Protein AF-A0A1F6FWN3-F1 (afdb_monomer)

Nearest PDB structures (foldseek):
  4p1n-assembly1_A  TM=4.346E-01  e=8.441E+00  Kluyveromyces marxianus
  5aqh-assembly1_B  TM=2.860E-01  e=3.322E+00  Homo sapiens

Sequence (212 aa):
NYQPNKYHQYNKYGQSNYSPKAAVKNFTDLEVYQKALEGSVFVASEVMKGRPAADVGKAEIGKSHMSQISKKQETISKKALSSKSQISNPKQAKDSWEFNSDELESTIIKTMCITALSIPHLIAESHSKRFGESTECLKILDEVM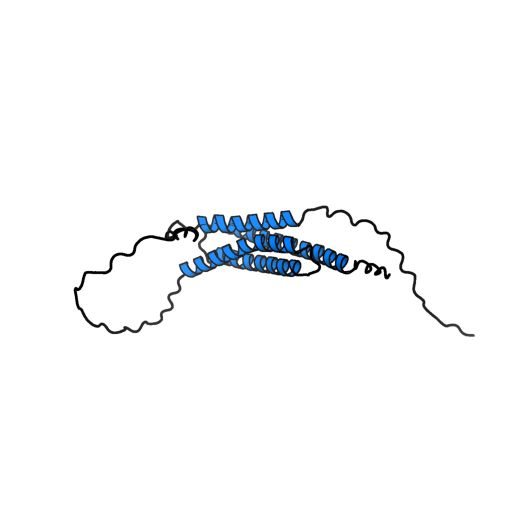LRCNKMVVYLEQARDICQTGIETARFKEEIDKYFYIRRKVLNLQRVWRKYIISNQGQSFPASKKDCP

Mean predicted aligned error: 16.88 Å

Radius of gyration: 31.38 Å; Cα contacts (8 Å, |Δi|>4): 124; chains: 1; bounding box: 55×102×94 Å

Secondary structure (DSSP, 8-state):
------------------PPPPP--S-HHHHHHHHHHHHHHHHHHHHHHSS-SSS---------S-----------------------------------HHHHHHHHHHHHHHHHHHHHHHHHHHHHHTTSSSSHHHHHHHHHHHHHHHHHHHHHHHHHTS-----HHHHHHHHHHHHHHHHHHHHHHHHHHHHHHHHHT-PPPPPP----

Solvent-accessible surface area (backbone atoms only — not comparable to full-atom values): 13521 Å² total; per-residue (Å²): 136,85,86,88,88,89,82,89,80,82,85,79,84,72,84,77,75,87,66,81,73,76,74,81,88,64,75,64,64,60,55,45,41,52,54,34,43,56,51,23,47,49,48,53,51,52,61,63,62,46,47,68,86,74,80,73,66,81,74,74,79,75,75,74,94,73,88,82,85,86,82,78,86,88,81,92,81,90,82,83,90,87,80,92,81,82,91,76,79,88,71,82,78,73,87,68,82,76,82,56,65,68,61,51,42,52,48,52,52,52,54,38,40,56,44,39,54,44,39,37,51,36,51,53,53,20,63,72,42,58,84,50,89,60,67,59,22,51,53,36,48,51,50,37,38,51,42,32,55,49,46,42,54,41,48,52,45,43,65,76,71,32,88,49,86,69,60,70,69,59,50,49,55,51,41,53,46,35,54,49,43,36,53,52,50,54,52,47,44,57,54,49,52,54,49,41,56,60,53,71,74,60,72,73,78,76,76,77,77,83,77,132

Organism: NCBI:txid1798564

Foldseek 3Di:
DDDDDDDDDDDDDDDDDDDPDPDPPDPLLVVLLVLLVVLLCCLVPLQVVLDDPPDPPPPPPPPDDDDDDDDDDDDDDDDDDDDDDDDDDPDPPPPPVPDDLVVVLVVLSVVLNVLSVVLSVLSVVLVVVLPDLDCVSLVSLVVSLVSLVVNLVSLVCCVPRNPSVDDPVVSVVSNVSSVVSNVSSVVVSVVSVVVSVVVVVPDDPPPPPDDD

Structure (mmCIF, N/CA/C/O backbone):
data_AF-A0A1F6FWN3-F1
#
_entry.id   AF-A0A1F6FWN3-F1
#
loop_
_atom_site.group_PDB
_atom_site.id
_atom_site.type_symbol
_atom_site.label_atom_id
_atom_site.label_alt_id
_atom_site.label_comp_id
_atom_site.label_asym_id
_atom_site.label_entity_id
_atom_site.label_seq_id
_atom_site.pdbx_PDB_ins_code
_atom_site.Cartn_x
_atom_site.Cartn_y
_atom_site.Cartn_z
_atom_site.occupancy
_atom_site.B_iso_or_equiv
_atom_site.auth_seq_id
_atom_site.auth_comp_id
_atom_site.auth_asym_id
_atom_site.auth_atom_id
_atom_site.pdbx_PDB_model_num
ATOM 1 N N . ASN A 1 1 ? 32.198 -54.774 -42.578 1.00 33.69 1 ASN A N 1
ATOM 2 C CA . ASN A 1 1 ? 33.068 -54.259 -41.503 1.00 33.69 1 ASN A CA 1
ATOM 3 C C . ASN A 1 1 ? 32.832 -52.773 -41.305 1.00 33.69 1 ASN A C 1
ATOM 5 O O . ASN A 1 1 ? 33.034 -52.024 -42.245 1.00 33.69 1 ASN A O 1
ATOM 9 N N . TYR A 1 2 ? 32.411 -52.422 -40.085 1.00 33.78 2 TYR A N 1
ATOM 10 C CA . TYR A 1 2 ? 32.510 -51.117 -39.413 1.00 33.78 2 TYR A CA 1
ATOM 11 C C . TYR A 1 2 ? 31.769 -49.877 -39.977 1.00 33.78 2 TYR A C 1
ATOM 13 O O . TYR A 1 2 ? 32.105 -49.326 -41.016 1.00 33.78 2 TYR A O 1
ATOM 21 N N . GLN A 1 3 ? 30.811 -49.391 -39.180 1.00 40.28 3 GLN A N 1
ATOM 22 C CA . GLN A 1 3 ? 30.454 -47.970 -38.978 1.00 40.28 3 GLN A CA 1
ATOM 23 C C . GLN A 1 3 ? 31.102 -47.510 -37.644 1.00 40.28 3 GLN A C 1
ATOM 25 O O . GLN A 1 3 ? 31.480 -48.414 -36.894 1.00 40.28 3 GLN A O 1
ATOM 30 N N . PRO A 1 4 ? 31.155 -46.220 -37.215 1.00 55.97 4 PRO A N 1
ATOM 31 C CA . PRO A 1 4 ? 30.756 -44.929 -37.820 1.00 55.97 4 PRO A CA 1
ATOM 32 C C . PRO A 1 4 ? 31.827 -43.806 -37.631 1.00 55.97 4 PRO A C 1
ATOM 34 O O . PRO A 1 4 ? 32.841 -44.022 -36.974 1.00 55.97 4 PRO A O 1
ATOM 37 N N . ASN A 1 5 ? 31.573 -42.559 -38.071 1.00 34.47 5 ASN A N 1
ATOM 38 C CA . ASN A 1 5 ? 31.843 -41.418 -37.176 1.00 34.47 5 ASN A CA 1
ATOM 39 C C . ASN A 1 5 ? 31.017 -40.151 -37.460 1.00 34.47 5 ASN A C 1
ATOM 41 O O . ASN A 1 5 ? 30.784 -39.765 -38.602 1.00 34.47 5 ASN A O 1
ATOM 45 N N . LYS A 1 6 ? 30.579 -39.537 -36.355 1.00 45.38 6 LYS A N 1
ATOM 46 C CA . LYS A 1 6 ? 29.730 -38.347 -36.225 1.00 45.38 6 LYS A CA 1
ATOM 47 C C . LYS A 1 6 ? 30.569 -37.070 -36.273 1.00 45.38 6 LYS A C 1
ATOM 49 O O . LYS A 1 6 ? 31.527 -36.979 -35.516 1.00 45.38 6 LYS A O 1
ATOM 54 N N . TYR A 1 7 ? 30.079 -36.035 -36.953 1.00 36.56 7 TYR A N 1
ATOM 55 C CA . TYR A 1 7 ? 30.280 -34.650 -36.512 1.00 36.56 7 TYR A CA 1
ATOM 56 C C . TYR A 1 7 ? 28.965 -33.871 -36.639 1.00 36.56 7 TYR A C 1
ATOM 58 O O . TYR A 1 7 ? 28.324 -33.857 -37.685 1.00 36.56 7 TYR A O 1
ATOM 66 N N . HIS A 1 8 ? 28.538 -33.291 -35.516 1.00 42.28 8 HIS A N 1
ATOM 67 C CA . HIS A 1 8 ? 27.394 -32.390 -35.392 1.00 42.28 8 HIS A CA 1
ATOM 68 C C . HIS A 1 8 ? 27.789 -30.995 -35.883 1.00 42.28 8 HIS A C 1
ATOM 70 O O . HIS A 1 8 ? 28.833 -30.502 -35.456 1.00 42.28 8 HIS A O 1
ATOM 76 N N . GLN A 1 9 ? 26.938 -30.302 -36.651 1.00 33.81 9 GLN A N 1
ATOM 77 C CA . GLN A 1 9 ? 27.090 -28.851 -36.796 1.00 33.81 9 GLN A CA 1
ATOM 78 C C . GLN A 1 9 ? 25.756 -28.108 -36.995 1.00 33.81 9 GLN A C 1
ATOM 80 O O . GLN A 1 9 ? 25.107 -28.195 -38.029 1.00 33.81 9 GLN A O 1
ATOM 85 N N . TYR A 1 10 ? 25.375 -27.416 -35.915 1.00 33.88 10 TYR A N 1
ATOM 86 C CA . TYR A 1 10 ? 24.499 -26.251 -35.738 1.00 33.88 10 TYR A CA 1
ATOM 87 C C . TYR A 1 10 ? 23.543 -25.829 -36.870 1.00 33.88 10 TYR A C 1
ATOM 89 O O . TYR A 1 10 ? 23.935 -25.225 -37.868 1.00 33.88 10 TYR A O 1
ATOM 97 N N . ASN A 1 11 ? 22.241 -25.989 -36.606 1.00 36.75 11 ASN A N 1
ATOM 98 C CA . ASN A 1 11 ? 21.176 -25.355 -37.378 1.00 36.75 11 ASN A CA 1
ATOM 99 C C . ASN A 1 11 ? 21.105 -23.840 -37.103 1.00 36.75 11 ASN A C 1
ATOM 101 O O . ASN A 1 11 ? 20.807 -23.401 -35.995 1.00 36.75 11 ASN A O 1
ATOM 105 N N . LYS A 1 12 ? 21.370 -23.079 -38.171 1.00 39.03 12 LYS A N 1
ATOM 106 C CA . LYS A 1 12 ? 20.935 -21.710 -38.506 1.00 39.03 12 LYS A CA 1
ATOM 107 C C . LYS A 1 12 ? 19.843 -21.131 -37.583 1.00 39.03 12 LYS A C 1
ATOM 109 O O . LYS A 1 12 ? 18.679 -21.517 -37.670 1.00 39.03 12 LYS A O 1
ATOM 114 N N . TYR A 1 13 ? 20.194 -20.125 -36.781 1.00 41.34 13 TYR A N 1
ATOM 115 C CA . TYR A 1 13 ? 19.209 -19.247 -36.149 1.00 41.34 13 TYR A CA 1
ATOM 116 C C . TYR A 1 13 ? 18.522 -18.405 -37.230 1.00 41.34 13 TYR A C 1
ATOM 118 O O . TYR A 1 13 ? 19.160 -17.609 -37.919 1.00 41.34 13 TYR A O 1
ATOM 126 N N . GLY A 1 14 ? 17.221 -18.639 -37.404 1.00 44.00 14 GLY A N 1
ATOM 127 C CA . GLY A 1 14 ? 16.362 -17.885 -38.305 1.00 44.00 14 GLY A CA 1
ATOM 128 C C . GLY A 1 14 ? 16.277 -16.416 -37.899 1.00 44.00 14 GLY A C 1
ATOM 129 O O . GLY A 1 14 ? 16.148 -16.086 -36.721 1.00 44.00 14 GLY A O 1
ATOM 130 N N . GLN A 1 15 ? 16.343 -15.547 -38.905 1.00 46.91 15 GLN A N 1
ATOM 131 C CA . GLN A 1 15 ? 16.005 -14.134 -38.803 1.00 46.91 15 GLN A CA 1
ATOM 132 C C . GLN A 1 15 ? 14.621 -13.993 -38.157 1.00 46.91 15 GLN A C 1
ATOM 134 O O . GLN A 1 15 ? 13.622 -14.455 -38.711 1.00 46.91 15 GLN A O 1
ATOM 139 N N . SER A 1 16 ? 14.547 -13.379 -36.976 1.00 41.03 16 SER A N 1
ATOM 140 C CA . SER A 1 16 ? 13.260 -12.999 -36.408 1.00 41.03 16 SER A CA 1
ATOM 141 C C . SER A 1 16 ? 12.773 -11.749 -37.135 1.00 41.03 16 SER A C 1
ATOM 143 O O . SER A 1 16 ? 13.320 -10.657 -36.990 1.00 41.03 16 SER A O 1
ATOM 145 N N . ASN A 1 17 ? 11.733 -11.920 -37.950 1.00 45.69 17 ASN A N 1
ATOM 146 C CA . ASN A 1 17 ? 10.973 -10.804 -38.493 1.00 45.69 17 ASN A CA 1
ATOM 147 C C . ASN A 1 17 ? 10.506 -9.929 -37.323 1.00 45.69 17 ASN A C 1
ATOM 149 O O . ASN A 1 17 ? 9.840 -10.418 -36.406 1.00 45.69 17 ASN A O 1
ATOM 153 N N . TYR A 1 18 ? 10.874 -8.646 -37.337 1.00 50.53 18 TYR A N 1
ATOM 154 C CA . TYR A 1 18 ? 10.374 -7.669 -36.377 1.00 50.53 18 TYR A CA 1
ATOM 155 C C . TYR A 1 18 ? 8.865 -7.518 -36.586 1.00 50.53 18 TYR A C 1
ATOM 157 O O . TYR A 1 18 ? 8.404 -6.768 -37.441 1.00 50.53 18 TYR A O 1
ATOM 165 N N . SER A 1 19 ? 8.087 -8.274 -35.817 1.00 47.91 19 SER A N 1
ATOM 166 C CA . SER A 1 19 ? 6.672 -7.999 -35.627 1.00 47.91 19 SER A CA 1
ATOM 167 C C . SER A 1 19 ? 6.571 -7.010 -34.470 1.00 47.91 19 SER A C 1
ATOM 169 O O . SER A 1 19 ? 7.033 -7.346 -33.371 1.00 47.91 19 SER A O 1
ATOM 171 N N . PRO A 1 20 ? 5.982 -5.815 -34.657 1.00 51.47 20 PRO A N 1
ATOM 172 C CA . PRO A 1 20 ? 5.724 -4.925 -33.537 1.00 51.47 20 PRO A CA 1
ATOM 173 C C . PRO A 1 20 ? 4.916 -5.702 -32.493 1.00 51.47 20 PRO A C 1
ATOM 175 O O . PRO A 1 20 ? 3.879 -6.298 -32.797 1.00 51.47 20 PRO A O 1
ATOM 178 N N . LYS A 1 21 ? 5.449 -5.783 -31.269 1.00 62.34 21 LYS A N 1
ATOM 179 C CA . LYS A 1 21 ? 4.763 -6.436 -30.149 1.00 62.34 21 LYS A CA 1
ATOM 180 C C . LYS A 1 21 ? 3.415 -5.730 -29.988 1.00 62.34 21 LYS A C 1
ATOM 182 O O . LYS A 1 21 ? 3.381 -4.502 -29.987 1.00 62.34 21 LYS A O 1
ATOM 187 N N . ALA A 1 22 ? 2.324 -6.493 -29.894 1.00 46.81 22 ALA A N 1
ATOM 188 C CA . ALA A 1 22 ? 0.982 -5.934 -29.748 1.00 46.81 22 ALA A CA 1
ATOM 189 C C . ALA A 1 22 ? 0.965 -4.838 -28.668 1.00 46.81 22 ALA A C 1
ATOM 191 O O . ALA A 1 22 ? 1.559 -5.021 -27.601 1.00 46.81 22 ALA A O 1
ATOM 192 N N . ALA A 1 23 ? 0.298 -3.713 -28.951 1.00 47.69 23 ALA A N 1
ATOM 193 C CA . ALA A 1 23 ? 0.133 -2.634 -27.985 1.00 47.69 23 ALA A CA 1
ATOM 194 C C . ALA A 1 23 ? -0.398 -3.204 -26.660 1.00 47.69 23 ALA A C 1
ATOM 196 O O . ALA A 1 23 ? -1.287 -4.060 -26.658 1.00 47.69 23 ALA A O 1
ATOM 197 N N . VAL A 1 24 ? 0.176 -2.764 -25.538 1.00 45.22 24 VAL A N 1
ATOM 198 C CA . VAL A 1 24 ? -0.238 -3.185 -24.195 1.00 45.22 24 VAL A CA 1
ATOM 199 C C . VAL A 1 24 ? -1.723 -2.842 -24.030 1.00 45.22 24 VAL A C 1
ATOM 201 O O . VAL A 1 24 ? -2.078 -1.677 -23.900 1.00 45.22 24 VAL A O 1
ATOM 204 N N . LYS A 1 25 ? -2.600 -3.853 -24.101 1.00 44.41 25 LYS A N 1
ATOM 205 C CA . LYS A 1 25 ? -4.057 -3.654 -24.229 1.00 44.41 2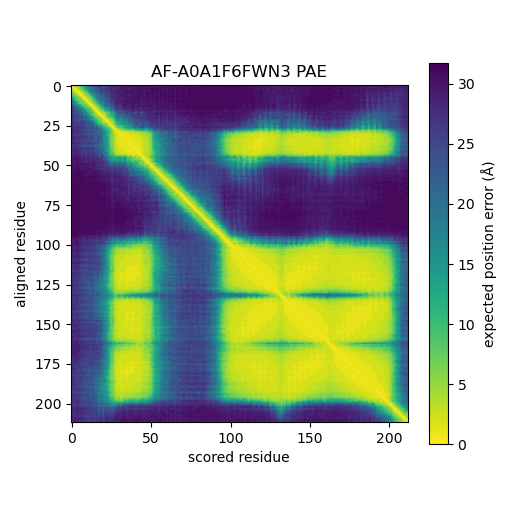5 LYS A CA 1
ATOM 206 C C . LYS A 1 25 ? -4.736 -3.094 -22.971 1.00 44.41 25 LYS A C 1
ATOM 208 O O . LYS A 1 25 ? -5.814 -2.531 -23.094 1.00 44.41 25 LYS A O 1
ATOM 213 N N . ASN A 1 26 ? -4.111 -3.204 -21.794 1.00 49.69 26 ASN A N 1
ATOM 214 C CA . ASN A 1 26 ? -4.670 -2.729 -20.525 1.00 49.69 26 ASN A CA 1
ATOM 215 C C . ASN A 1 26 ? -3.688 -1.776 -19.836 1.00 49.69 26 ASN A C 1
ATOM 217 O O . ASN A 1 26 ? -2.535 -2.133 -19.597 1.00 49.69 26 ASN A O 1
ATOM 221 N N . PHE A 1 27 ? -4.160 -0.580 -19.495 1.00 46.47 27 PHE A N 1
ATOM 222 C CA . PHE A 1 27 ? -3.398 0.454 -18.798 1.00 46.47 27 PHE A CA 1
ATOM 223 C C . PHE A 1 27 ? -3.222 0.061 -17.315 1.00 46.47 27 PHE A C 1
ATOM 225 O O . PHE A 1 27 ? -4.006 0.448 -16.452 1.00 46.47 27 PHE A O 1
ATOM 232 N N . THR A 1 28 ? -2.226 -0.778 -17.017 1.00 62.91 28 THR A N 1
ATOM 233 C CA . THR A 1 28 ? -2.007 -1.373 -15.681 1.00 62.91 28 THR A CA 1
ATOM 234 C C . THR A 1 28 ? -1.697 -0.355 -14.590 1.00 62.91 28 THR A C 1
ATOM 236 O O . THR A 1 28 ? -1.958 -0.606 -13.418 1.00 62.91 28 THR A O 1
ATOM 239 N N . ASP A 1 29 ? -1.143 0.790 -14.964 1.00 68.94 29 ASP A N 1
ATOM 240 C CA . ASP A 1 29 ? -0.513 1.705 -14.012 1.00 68.94 29 ASP A CA 1
ATOM 241 C C . ASP A 1 29 ? -1.556 2.590 -13.339 1.00 68.94 29 ASP A C 1
ATOM 243 O O . ASP A 1 29 ? -1.494 2.834 -12.135 1.00 68.94 29 ASP A O 1
ATOM 247 N N . LEU A 1 30 ? -2.555 3.011 -14.120 1.00 80.88 30 LEU A N 1
ATOM 248 C CA . LEU A 1 30 ? -3.651 3.844 -13.644 1.00 80.88 30 LEU A CA 1
ATOM 249 C C . LEU A 1 30 ? -4.551 3.069 -12.682 1.00 80.88 30 LEU A C 1
ATOM 251 O O . LEU A 1 30 ? -4.920 3.596 -11.640 1.00 80.88 30 LEU A O 1
ATOM 255 N N . GLU A 1 31 ? -4.846 1.805 -12.991 1.00 87.44 31 GLU A N 1
ATOM 256 C CA . GLU A 1 31 ? -5.632 0.935 -12.113 1.00 87.44 31 GLU A CA 1
ATOM 257 C C . GLU A 1 31 ? -4.937 0.734 -10.756 1.00 87.44 31 GLU A C 1
ATOM 259 O O . GLU A 1 31 ? -5.561 0.857 -9.702 1.00 87.44 31 GLU A O 1
ATOM 264 N N . VAL A 1 32 ? -3.630 0.450 -10.776 1.00 90.56 32 VAL A N 1
ATOM 265 C CA . VAL A 1 32 ? -2.823 0.268 -9.560 1.00 90.56 32 VAL A CA 1
ATOM 266 C C . VAL A 1 32 ? -2.802 1.540 -8.724 1.00 90.56 32 VAL A C 1
ATOM 268 O O . VAL A 1 32 ? -2.980 1.475 -7.508 1.00 90.56 32 VAL A O 1
ATOM 271 N N . TYR A 1 33 ? -2.632 2.691 -9.373 1.00 91.88 33 TYR A N 1
ATOM 272 C CA . TYR A 1 33 ? -2.652 3.987 -8.710 1.00 91.88 33 TYR A CA 1
ATOM 273 C C . TYR A 1 33 ? -4.019 4.295 -8.082 1.00 91.88 33 TYR A C 1
ATOM 275 O O . TYR A 1 33 ? -4.087 4.649 -6.908 1.00 91.88 33 TYR A O 1
ATOM 283 N N . GLN A 1 34 ? -5.112 4.104 -8.827 1.00 92.88 34 GLN A N 1
ATOM 284 C CA . GLN A 1 34 ? -6.475 4.335 -8.341 1.00 92.88 34 GLN A CA 1
ATOM 285 C C . GLN A 1 34 ? -6.799 3.447 -7.138 1.00 92.88 34 GLN A C 1
ATOM 287 O O . GLN A 1 34 ? -7.265 3.952 -6.120 1.00 92.88 34 GLN A O 1
ATOM 292 N N . LYS A 1 35 ? -6.479 2.147 -7.201 1.00 94.50 35 LYS A N 1
ATOM 293 C CA . LYS A 1 35 ? -6.699 1.229 -6.074 1.00 94.50 35 LYS A CA 1
ATOM 294 C C . LYS A 1 35 ? -5.849 1.559 -4.856 1.00 94.50 35 LYS A C 1
ATOM 296 O O . LYS A 1 35 ? -6.348 1.465 -3.737 1.00 94.50 35 LYS A O 1
ATOM 301 N N . ALA A 1 36 ? -4.602 1.978 -5.056 1.00 96.00 36 ALA A N 1
ATOM 302 C CA . ALA A 1 36 ? -3.772 2.469 -3.963 1.00 96.00 36 ALA A CA 1
ATOM 303 C C . ALA A 1 36 ? -4.389 3.704 -3.297 1.00 96.00 36 ALA A C 1
ATOM 305 O O . ALA A 1 36 ? -4.488 3.739 -2.074 1.00 96.00 36 ALA A O 1
ATOM 306 N N . LEU A 1 37 ? -4.857 4.670 -4.092 1.00 94.94 37 LEU A N 1
ATOM 307 C CA . LEU A 1 37 ? -5.475 5.892 -3.586 1.00 94.94 37 LEU A CA 1
ATOM 308 C C . LEU A 1 37 ? -6.796 5.615 -2.857 1.00 94.94 37 LEU A C 1
ATOM 310 O O . LEU A 1 37 ? -7.011 6.168 -1.784 1.00 94.94 37 LEU A O 1
ATOM 314 N N . GLU A 1 38 ? -7.645 4.728 -3.385 1.00 93.75 38 GLU A N 1
ATOM 315 C CA . GLU A 1 38 ? -8.862 4.265 -2.700 1.00 93.75 38 GLU A CA 1
ATOM 316 C C . GLU A 1 38 ? -8.544 3.725 -1.296 1.00 93.75 38 GLU A C 1
ATOM 318 O O . GLU A 1 38 ? -9.266 4.021 -0.344 1.00 93.75 38 GLU A O 1
ATOM 323 N N . GLY A 1 39 ? -7.463 2.949 -1.149 1.00 93.81 39 GLY A N 1
ATOM 324 C CA . GLY A 1 39 ? -7.045 2.437 0.157 1.00 93.81 39 GLY A CA 1
ATOM 325 C C . GLY A 1 39 ? -6.474 3.511 1.080 1.00 93.81 39 GLY A C 1
ATOM 326 O O . GLY A 1 39 ? -6.822 3.570 2.258 1.00 93.81 39 GLY A O 1
ATOM 327 N N . SER A 1 40 ? -5.673 4.438 0.547 1.00 95.00 40 SER A N 1
ATOM 328 C CA . SER A 1 40 ? -5.195 5.591 1.318 1.00 95.00 40 SER A CA 1
ATOM 329 C C . SER A 1 40 ? -6.343 6.463 1.833 1.00 95.00 40 SER A C 1
ATOM 331 O O . SER A 1 40 ? -6.296 6.922 2.972 1.00 95.00 40 SER A O 1
ATOM 333 N N . VAL A 1 41 ? -7.376 6.679 1.010 1.00 91.62 41 VAL A N 1
ATOM 334 C CA . VAL A 1 41 ? -8.563 7.458 1.384 1.00 91.62 41 VAL A CA 1
ATOM 335 C C . VAL A 1 41 ? -9.345 6.756 2.481 1.00 91.62 41 VAL A C 1
ATOM 337 O O . VAL A 1 41 ? -9.700 7.429 3.437 1.00 91.62 41 VAL A O 1
ATOM 340 N N . PHE A 1 42 ? -9.552 5.438 2.397 1.00 90.44 42 PHE A N 1
ATOM 341 C CA . PHE A 1 42 ? -10.202 4.674 3.468 1.00 90.44 42 PHE A CA 1
ATOM 342 C C . PHE A 1 42 ? -9.494 4.873 4.814 1.00 90.44 42 PHE A C 1
ATOM 344 O O . PHE A 1 42 ? -10.123 5.237 5.805 1.00 90.44 42 PHE A O 1
ATOM 351 N N . VAL A 1 43 ? -8.169 4.704 4.840 1.00 89.81 43 VAL A N 1
ATOM 352 C CA . VAL A 1 43 ? -7.381 4.864 6.069 1.00 89.81 43 VAL A CA 1
ATOM 353 C C . VAL A 1 43 ? -7.450 6.307 6.579 1.00 89.81 43 VAL A C 1
ATOM 355 O O . VAL A 1 43 ? -7.627 6.534 7.770 1.00 89.81 43 VAL A O 1
ATOM 358 N N . ALA A 1 44 ? -7.363 7.301 5.696 1.00 85.69 44 ALA A N 1
ATOM 359 C CA . ALA A 1 44 ? -7.431 8.702 6.096 1.00 85.69 44 ALA A CA 1
ATOM 360 C C . ALA A 1 44 ? -8.843 9.139 6.533 1.00 85.69 44 ALA A C 1
ATOM 362 O O . ALA A 1 44 ? -8.966 9.947 7.448 1.00 85.69 44 ALA A O 1
ATOM 363 N N . SER A 1 45 ? -9.909 8.646 5.896 1.00 79.94 45 SER A N 1
ATOM 364 C CA . SER A 1 45 ? -11.283 9.070 6.180 1.00 79.94 45 SER A CA 1
ATOM 365 C C . SER A 1 45 ? -11.846 8.379 7.406 1.00 79.94 45 SER A C 1
ATOM 367 O O . SER A 1 45 ? -12.366 9.056 8.285 1.00 79.94 45 SER A O 1
ATOM 369 N N . GLU A 1 46 ? -11.729 7.058 7.488 1.00 68.88 46 GLU A N 1
ATOM 370 C CA . GLU A 1 46 ? -12.411 6.277 8.518 1.00 68.88 46 GLU A CA 1
ATOM 371 C C . GLU A 1 46 ? -11.657 6.341 9.842 1.00 68.88 46 GLU A C 1
ATOM 373 O O . GLU A 1 46 ? -12.260 6.495 10.900 1.00 68.88 46 GLU A O 1
ATOM 378 N N . VAL A 1 47 ? -10.324 6.347 9.795 1.00 64.38 47 VAL A N 1
ATOM 379 C CA . VAL A 1 47 ? -9.507 6.339 11.013 1.00 64.38 47 VAL A CA 1
ATOM 380 C C . VAL A 1 47 ? -9.394 7.736 11.633 1.00 64.38 47 VAL A C 1
ATOM 382 O O . VAL A 1 47 ? -9.277 7.860 12.850 1.00 64.38 47 VAL A O 1
ATOM 385 N N . MET A 1 48 ? -9.485 8.810 10.835 1.00 63.59 48 MET A N 1
ATOM 386 C CA . MET A 1 48 ? -9.532 10.175 11.383 1.00 63.59 48 MET A CA 1
ATOM 387 C C . MET A 1 48 ? -10.934 10.603 11.834 1.00 63.59 48 MET A C 1
ATOM 389 O O . MET A 1 48 ? -11.030 11.457 12.709 1.00 63.59 48 MET A O 1
ATOM 393 N N . LYS A 1 49 ? -12.012 10.038 11.267 1.00 62.84 49 LYS A N 1
ATOM 394 C CA . LYS A 1 49 ? -13.398 10.353 11.671 1.00 62.84 49 LYS A CA 1
ATOM 395 C C . LYS A 1 49 ? -13.928 9.452 12.789 1.00 62.84 49 LYS A C 1
ATOM 397 O O . LYS A 1 49 ? -14.818 9.880 13.514 1.00 62.84 49 LYS A O 1
ATOM 402 N N . GLY A 1 50 ? -13.398 8.234 12.923 1.00 53.12 50 GLY A N 1
ATOM 403 C CA . GLY A 1 50 ? -13.781 7.273 13.961 1.00 53.12 50 GLY A CA 1
ATOM 404 C C . GLY A 1 50 ? -13.246 7.598 15.357 1.00 53.12 50 GLY A C 1
ATOM 405 O O . GLY A 1 50 ? -13.720 7.024 16.332 1.00 53.12 50 GLY A O 1
ATOM 406 N N . ARG A 1 51 ? -12.303 8.545 15.490 1.00 52.59 51 ARG A N 1
ATOM 407 C CA . ARG A 1 51 ? -11.963 9.086 16.809 1.00 52.59 51 ARG A CA 1
ATOM 408 C C . ARG A 1 51 ? -13.023 10.113 17.219 1.00 52.59 51 ARG A C 1
ATOM 410 O O . ARG A 1 51 ? -13.217 11.079 16.475 1.00 52.59 51 ARG A O 1
ATOM 417 N N . PRO A 1 52 ? -13.695 9.963 18.380 1.00 45.16 52 PRO A N 1
ATOM 418 C CA . PRO A 1 52 ? -14.450 11.074 18.940 1.00 45.16 52 PRO A CA 1
ATOM 419 C C . PRO A 1 52 ? -13.514 12.281 19.018 1.00 45.16 52 PRO A C 1
ATOM 421 O O . PRO A 1 52 ? -12.339 12.132 19.336 1.00 45.16 52 PRO A O 1
ATOM 424 N N . ALA A 1 53 ? -14.026 13.467 18.690 1.00 43.41 53 ALA A N 1
ATOM 425 C CA . ALA A 1 53 ? -13.275 14.717 18.535 1.00 43.41 53 ALA A CA 1
ATOM 426 C C . ALA A 1 53 ? -12.530 15.215 19.800 1.00 43.41 53 ALA A C 1
ATOM 428 O O . ALA A 1 53 ? -12.090 16.364 19.842 1.00 43.41 53 ALA A O 1
ATOM 429 N N . ALA A 1 54 ? -12.400 14.381 20.829 1.00 43.47 54 ALA A N 1
ATOM 430 C CA . ALA A 1 54 ? -11.503 14.603 21.940 1.00 43.47 54 ALA A CA 1
ATOM 431 C C . ALA A 1 54 ? -10.055 14.435 21.444 1.00 43.47 54 ALA A C 1
ATOM 433 O O . ALA A 1 54 ? -9.691 13.433 20.839 1.00 43.47 54 ALA A O 1
ATOM 434 N N . ASP A 1 55 ? -9.244 15.457 21.687 1.00 46.78 55 ASP A N 1
ATOM 435 C CA . ASP A 1 55 ? -7.778 15.417 21.649 1.00 46.78 55 ASP A CA 1
ATOM 436 C C . ASP A 1 55 ? -7.060 15.684 20.322 1.00 46.78 55 ASP A C 1
ATOM 438 O O . ASP A 1 55 ? -5.829 15.654 20.280 1.00 46.78 55 ASP A O 1
ATOM 442 N N . VAL A 1 56 ? -7.752 16.154 19.276 1.00 48.34 56 VAL A N 1
ATOM 443 C CA . VAL A 1 56 ? -7.071 17.036 18.305 1.00 48.34 56 VAL A CA 1
ATOM 444 C C . VAL A 1 56 ? -7.056 18.443 18.895 1.00 48.34 56 VAL A C 1
ATOM 446 O O . VAL A 1 56 ? -7.773 19.347 18.459 1.00 48.34 56 VAL A O 1
ATOM 449 N N . GLY A 1 57 ? -6.230 18.626 19.930 1.00 43.09 57 GLY A N 1
ATOM 450 C CA . GLY A 1 57 ? -5.759 19.950 20.312 1.00 43.09 57 GLY A CA 1
ATOM 451 C C . GLY A 1 57 ? -5.288 20.630 19.036 1.00 43.09 57 GLY A C 1
ATOM 452 O O . GLY A 1 57 ? -4.488 20.050 18.305 1.00 43.09 57 GLY A O 1
ATOM 453 N N . LYS A 1 58 ? -5.888 21.783 18.720 1.00 38.88 58 LYS A N 1
ATOM 454 C CA . LYS A 1 58 ? -5.665 22.556 17.495 1.00 38.88 58 LYS A CA 1
ATOM 455 C C . LYS A 1 58 ? -4.167 22.618 17.195 1.00 38.88 58 LYS A C 1
ATOM 457 O O . LYS A 1 58 ? -3.468 23.475 17.725 1.00 38.88 58 LYS A O 1
ATOM 462 N N . ALA A 1 59 ? -3.682 21.708 16.355 1.00 35.06 59 ALA A N 1
ATOM 463 C CA . ALA A 1 59 ? -2.363 21.817 15.779 1.00 35.06 59 ALA A CA 1
ATOM 464 C C . ALA A 1 59 ? -2.469 23.020 14.855 1.00 35.06 59 ALA A C 1
ATOM 466 O O . ALA A 1 59 ? -3.126 22.964 13.812 1.00 35.06 59 ALA A O 1
ATOM 467 N N . GLU A 1 60 ? -1.940 24.145 15.326 1.00 40.28 60 GLU A N 1
ATOM 468 C CA . GLU A 1 60 ? -1.841 25.361 14.551 1.00 40.28 60 GLU A CA 1
ATOM 469 C C . GLU A 1 60 ? -1.244 24.990 13.198 1.00 40.28 60 GLU A C 1
ATOM 471 O O . GLU A 1 60 ? -0.120 24.497 13.095 1.00 40.28 60 GLU A O 1
ATOM 476 N N . ILE A 1 61 ? -2.044 25.180 12.151 1.00 35.59 61 ILE A N 1
ATOM 477 C CA . ILE A 1 61 ? -1.574 25.165 10.777 1.00 35.59 61 ILE A CA 1
ATOM 478 C C . ILE A 1 61 ? -0.614 26.346 10.702 1.00 35.59 61 ILE A C 1
ATOM 480 O O . ILE A 1 61 ? -1.027 27.490 10.499 1.00 35.59 61 ILE A O 1
ATOM 484 N N . GLY A 1 62 ? 0.662 26.063 10.964 1.00 32.69 62 GLY A N 1
ATOM 485 C CA . GLY A 1 62 ? 1.764 26.983 10.784 1.00 32.69 62 GLY A CA 1
ATOM 486 C C . GLY A 1 62 ? 1.718 27.451 9.344 1.00 32.69 62 GLY A C 1
ATOM 487 O O . GLY A 1 62 ? 2.104 26.729 8.425 1.00 32.69 62 GLY A O 1
ATOM 488 N N . LYS A 1 63 ? 1.166 28.648 9.146 1.00 36.59 63 LYS A N 1
ATOM 489 C CA . LYS A 1 63 ? 1.212 29.338 7.868 1.00 36.59 63 LYS A CA 1
ATOM 490 C C . LYS A 1 63 ? 2.682 29.444 7.488 1.00 36.59 63 LYS A C 1
ATOM 492 O O . LYS A 1 63 ? 3.503 29.948 8.250 1.00 36.59 63 LYS A O 1
ATOM 497 N N . SER A 1 64 ? 2.964 28.895 6.317 1.00 33.31 64 SER A N 1
ATOM 498 C CA . SER A 1 64 ? 4.195 28.991 5.550 1.00 33.31 64 SER A CA 1
ATOM 499 C C . SER A 1 64 ? 5.025 30.235 5.864 1.00 33.31 64 SER A C 1
ATOM 501 O O . SER A 1 64 ? 4.575 31.370 5.706 1.00 33.31 64 SER A O 1
ATOM 503 N N . HIS A 1 65 ? 6.271 29.967 6.236 1.00 32.31 65 HIS A N 1
ATOM 504 C CA . HIS A 1 65 ? 7.396 30.883 6.252 1.00 32.31 65 HIS A CA 1
ATOM 505 C C . HIS A 1 65 ? 7.567 31.539 4.874 1.00 32.31 65 HIS A C 1
ATOM 507 O O . HIS A 1 65 ? 8.093 30.917 3.957 1.00 32.31 65 HIS A O 1
ATOM 513 N N . MET A 1 66 ? 7.093 32.774 4.717 1.00 31.22 66 MET A N 1
ATOM 514 C CA . MET A 1 66 ? 7.569 33.723 3.709 1.00 31.22 66 MET A CA 1
ATOM 515 C C . MET A 1 66 ? 6.915 35.084 3.959 1.00 31.22 66 MET A C 1
ATOM 517 O O . MET A 1 66 ? 5.696 35.203 3.926 1.00 31.22 66 MET A O 1
ATOM 521 N N . SER A 1 67 ? 7.752 36.109 4.140 1.00 29.38 67 SER A N 1
ATOM 522 C CA . SER A 1 67 ? 7.391 37.528 4.270 1.00 29.38 67 SER A CA 1
ATOM 523 C C . SER A 1 67 ? 6.778 37.950 5.611 1.00 29.38 67 SER A C 1
ATOM 525 O O . SER A 1 67 ? 5.586 37.812 5.838 1.00 29.38 67 SER A O 1
ATOM 527 N N . GLN A 1 68 ? 7.603 38.517 6.493 1.00 33.84 68 GLN A N 1
ATOM 528 C CA . GLN A 1 68 ? 7.521 39.929 6.902 1.00 33.84 68 GLN A CA 1
ATOM 529 C C . GLN A 1 68 ? 8.731 40.218 7.804 1.00 33.84 68 GLN A C 1
ATOM 531 O O . GLN A 1 68 ? 8.746 39.969 9.007 1.00 33.84 68 GLN A O 1
ATOM 536 N N . ILE A 1 69 ? 9.779 40.731 7.167 1.00 33.25 69 ILE A N 1
ATOM 537 C CA . ILE A 1 69 ? 10.839 41.493 7.815 1.00 33.25 69 ILE A CA 1
ATOM 538 C C . ILE A 1 69 ? 10.220 42.811 8.312 1.00 33.25 69 ILE A C 1
ATOM 540 O O . ILE A 1 69 ? 9.482 43.474 7.585 1.00 33.25 69 ILE A O 1
ATOM 544 N N . SER A 1 70 ? 10.607 43.211 9.524 1.00 30.58 70 SER A N 1
ATOM 545 C CA . SER A 1 70 ? 10.334 44.493 10.194 1.00 30.58 70 SER A CA 1
ATOM 546 C C . SER A 1 70 ? 8.992 44.624 10.937 1.00 30.58 70 SER A C 1
ATOM 548 O O . SER A 1 70 ? 7.933 44.826 10.351 1.00 30.58 70 SER A O 1
ATOM 550 N N . LYS A 1 71 ? 9.057 44.643 12.276 1.00 33.84 71 LYS A N 1
ATOM 551 C CA . LYS A 1 71 ? 8.968 45.873 13.097 1.00 33.84 71 LYS A CA 1
ATOM 552 C C . LYS A 1 71 ? 8.903 45.528 14.595 1.00 33.84 71 LYS A C 1
ATOM 554 O O . LYS A 1 71 ? 8.095 44.695 14.982 1.00 33.84 71 LYS A O 1
ATOM 559 N N . LYS A 1 72 ? 9.690 46.286 15.382 1.00 32.81 72 LYS A N 1
ATOM 560 C CA . LYS A 1 72 ? 9.635 46.502 16.851 1.00 32.81 72 LYS A CA 1
ATOM 561 C C . LYS A 1 72 ? 10.017 45.288 17.717 1.00 32.81 72 LYS A C 1
ATOM 563 O O . LYS A 1 72 ? 9.311 44.297 17.707 1.00 32.81 72 LYS A O 1
ATOM 568 N N . GLN A 1 73 ? 11.131 45.210 18.458 1.00 33.03 73 GLN A N 1
ATOM 569 C CA . GLN A 1 73 ? 11.846 46.177 19.319 1.00 33.03 73 GLN A CA 1
ATOM 570 C C . GLN A 1 73 ? 10.936 47.020 20.226 1.00 33.03 73 GLN A C 1
ATOM 572 O O . GLN A 1 73 ? 10.028 47.665 19.721 1.00 33.03 73 GLN A O 1
ATOM 577 N N . GLU A 1 74 ? 11.278 47.028 21.526 1.00 30.83 74 GLU A N 1
ATOM 578 C CA . GLU A 1 74 ? 10.562 47.562 22.710 1.00 30.83 74 GLU A CA 1
ATOM 579 C C . GLU A 1 74 ? 9.603 46.533 23.343 1.00 30.83 74 GLU A C 1
ATOM 581 O O . GLU A 1 74 ? 8.699 46.048 22.683 1.00 30.83 74 GLU A O 1
ATOM 586 N N . THR A 1 75 ? 9.726 46.092 24.599 1.00 27.52 75 THR A N 1
ATOM 587 C CA . THR A 1 75 ? 10.355 46.687 25.787 1.00 27.52 75 THR A CA 1
ATOM 588 C C . THR A 1 75 ? 10.626 45.602 26.836 1.00 27.52 75 THR A C 1
ATOM 590 O O . THR A 1 75 ? 9.730 44.903 27.301 1.00 27.52 75 THR A O 1
ATOM 593 N N . ILE A 1 76 ? 11.884 45.509 27.266 1.00 32.75 76 ILE A N 1
ATOM 594 C CA . ILE A 1 76 ? 12.272 44.911 28.543 1.00 32.75 76 ILE A CA 1
ATOM 595 C C . ILE A 1 76 ? 11.978 45.959 29.617 1.00 32.75 76 ILE A C 1
ATOM 597 O O . ILE A 1 76 ? 12.537 47.053 29.549 1.00 32.75 76 ILE A O 1
ATOM 601 N N . SER A 1 77 ? 11.135 45.638 30.602 1.00 31.94 77 SER A N 1
ATOM 602 C CA . SER A 1 77 ? 11.398 45.851 32.039 1.00 31.94 77 SER A CA 1
ATOM 603 C C . SER A 1 77 ? 10.120 45.821 32.887 1.00 31.94 77 SER A C 1
ATOM 605 O O . SER A 1 77 ? 9.105 46.404 32.523 1.00 31.94 77 SER A O 1
ATOM 607 N N . LYS A 1 78 ? 10.303 45.303 34.113 1.00 30.72 78 LYS A N 1
ATOM 608 C CA . LYS A 1 78 ? 9.480 45.438 35.335 1.00 30.72 78 LYS A CA 1
ATOM 609 C C . LYS A 1 78 ? 8.405 44.365 35.535 1.00 30.72 78 LYS A C 1
ATOM 611 O O . LYS A 1 78 ? 7.308 44.469 35.006 1.00 30.72 78 LYS A O 1
ATOM 616 N N . LYS A 1 79 ? 8.694 43.416 36.438 1.00 35.59 79 LYS A N 1
ATOM 617 C CA . LYS A 1 79 ? 8.220 43.381 37.849 1.00 35.59 79 LYS A CA 1
ATOM 618 C C . LYS A 1 79 ? 8.386 41.934 38.361 1.00 35.59 79 LYS A C 1
ATOM 620 O O . LYS A 1 79 ? 7.670 41.044 37.938 1.00 35.59 79 LYS A O 1
ATOM 625 N N . ALA A 1 80 ? 9.500 41.586 39.001 1.00 29.75 80 ALA A N 1
ATOM 626 C CA . ALA A 1 80 ? 9.745 41.707 40.442 1.00 29.75 80 ALA A CA 1
ATOM 627 C C . ALA A 1 80 ? 8.699 40.995 41.334 1.00 29.75 80 ALA A C 1
ATOM 629 O O . ALA A 1 80 ? 7.605 41.509 41.532 1.00 29.75 80 ALA A O 1
ATOM 630 N N . LEU A 1 81 ? 9.151 39.867 41.904 1.00 31.84 81 LEU A N 1
ATOM 631 C CA . LEU A 1 81 ? 9.004 39.406 43.297 1.00 31.84 81 LEU A CA 1
ATOM 632 C C . LEU A 1 81 ? 7.605 39.216 43.919 1.00 31.84 81 LEU A C 1
ATOM 634 O O . LEU A 1 81 ? 6.956 40.182 44.300 1.00 31.84 81 LEU A O 1
ATOM 638 N N . SER A 1 82 ? 7.270 37.951 44.205 1.00 29.11 82 SER A N 1
ATOM 639 C CA . SER A 1 82 ? 6.801 37.390 45.498 1.00 29.11 82 SER A CA 1
ATOM 640 C C . SER A 1 82 ? 6.524 35.894 45.235 1.00 29.11 82 SER A C 1
ATOM 642 O O . SER A 1 82 ? 5.914 35.590 44.224 1.00 29.11 82 SER A O 1
ATOM 644 N N . SER A 1 83 ? 6.916 34.861 45.983 1.00 32.38 83 SER A N 1
ATOM 645 C CA . SER A 1 83 ? 7.351 34.707 47.370 1.00 32.38 83 SER A CA 1
ATOM 646 C C . SER A 1 83 ? 7.873 33.264 47.554 1.00 32.38 83 SER A C 1
ATOM 648 O O . SER A 1 83 ? 7.436 32.344 46.870 1.00 32.38 83 SER A O 1
ATOM 650 N N . LYS A 1 84 ? 8.807 33.097 48.499 1.00 34.28 84 LYS A N 1
ATOM 651 C CA . LYS A 1 84 ? 9.294 31.851 49.129 1.00 34.28 84 LYS A CA 1
ATOM 652 C C . LYS A 1 84 ? 8.246 30.732 49.269 1.00 34.28 84 LYS A C 1
ATOM 654 O O . LYS A 1 84 ? 7.188 31.006 49.815 1.00 34.28 84 LYS A O 1
ATOM 659 N N . SER A 1 85 ? 8.665 29.477 49.058 1.00 30.22 85 SER A N 1
ATOM 660 C CA . SER A 1 85 ? 8.753 28.477 50.145 1.00 30.22 85 SER A CA 1
ATOM 661 C C . SER A 1 85 ? 9.287 27.113 49.680 1.00 30.22 85 SER A C 1
ATOM 663 O O . SER A 1 85 ? 8.698 26.477 48.819 1.00 30.22 85 SER A O 1
ATOM 665 N N . GLN A 1 86 ? 10.336 26.670 50.378 1.00 34.03 86 GLN A N 1
ATOM 666 C CA . GLN A 1 86 ? 10.508 25.328 50.953 1.00 34.03 86 GLN A CA 1
ATOM 667 C C . GLN A 1 86 ? 10.714 24.115 50.021 1.00 34.03 86 GLN A C 1
ATOM 669 O O . GLN A 1 86 ? 9.880 23.705 49.225 1.00 34.03 86 GLN A O 1
ATOM 674 N N . ILE A 1 87 ? 11.874 23.508 50.266 1.00 37.53 87 ILE A N 1
ATOM 675 C CA . ILE A 1 87 ? 12.337 22.169 49.916 1.00 37.53 87 ILE A CA 1
ATOM 676 C C . ILE A 1 87 ? 11.253 21.112 50.173 1.00 37.53 87 ILE A C 1
ATOM 678 O O . ILE A 1 87 ? 10.729 21.010 51.280 1.00 37.53 87 ILE A O 1
ATOM 682 N N . SER A 1 88 ? 11.015 20.245 49.189 1.00 33.66 88 SER A N 1
ATOM 683 C CA . SER A 1 88 ? 10.595 18.869 49.453 1.00 33.66 88 SER A CA 1
ATOM 684 C C . SER A 1 88 ? 11.432 17.913 48.599 1.00 33.66 88 SER A C 1
ATOM 686 O O . SER A 1 88 ? 11.700 18.171 47.428 1.00 33.66 88 SER A O 1
ATOM 688 N N . ASN A 1 89 ? 11.930 16.866 49.261 1.00 36.25 89 ASN A N 1
ATOM 689 C CA . ASN A 1 89 ? 12.823 15.824 48.754 1.00 36.25 89 ASN A CA 1
ATOM 690 C C . ASN A 1 89 ? 12.382 15.225 47.406 1.00 36.25 89 ASN A C 1
ATOM 692 O O . ASN A 1 89 ? 11.177 15.074 47.184 1.00 36.25 89 ASN A O 1
ATOM 696 N N . PRO A 1 90 ? 13.327 14.737 46.575 1.00 41.09 90 PRO A N 1
ATOM 697 C CA . PRO A 1 90 ? 12.991 13.884 45.448 1.00 41.09 90 PRO A CA 1
ATOM 698 C C . PRO A 1 90 ? 12.472 12.554 46.007 1.00 41.09 90 PRO A C 1
ATOM 700 O O . PRO A 1 90 ? 13.236 11.681 46.421 1.00 41.09 90 PRO A O 1
ATOM 703 N N . LYS A 1 91 ? 11.147 12.410 46.083 1.00 43.28 91 LYS A N 1
ATOM 704 C CA . LYS A 1 91 ? 10.525 11.104 46.284 1.00 43.28 91 LYS A CA 1
ATOM 705 C C . LYS A 1 91 ? 10.906 10.244 45.085 1.00 43.28 91 LYS A C 1
ATOM 707 O O . LYS A 1 91 ? 10.571 10.592 43.959 1.00 43.28 91 LYS A O 1
ATOM 712 N N . GLN A 1 92 ? 11.619 9.157 45.374 1.00 48.84 92 GLN A N 1
ATOM 713 C CA . GLN A 1 92 ? 11.763 7.963 44.545 1.00 48.84 92 GLN A CA 1
ATOM 714 C C . GLN A 1 92 ? 10.574 7.807 43.591 1.00 48.84 92 GLN A C 1
ATOM 716 O O . GLN A 1 92 ? 9.485 7.404 44.007 1.00 48.84 92 GLN A O 1
ATOM 721 N N . ALA A 1 93 ? 10.795 8.145 42.319 1.00 45.19 93 ALA A N 1
ATOM 722 C CA . ALA A 1 93 ? 9.926 7.722 41.241 1.00 45.19 93 ALA A CA 1
ATOM 723 C C . ALA A 1 93 ? 10.123 6.212 41.133 1.00 45.19 93 ALA A C 1
ATOM 725 O O . ALA A 1 93 ? 11.148 5.712 40.682 1.00 45.19 93 ALA A O 1
ATOM 726 N N . LYS A 1 94 ? 9.174 5.483 41.706 1.00 46.94 94 LYS A N 1
ATOM 727 C CA . LYS A 1 94 ? 9.002 4.066 41.448 1.00 46.94 94 LYS A CA 1
ATOM 728 C C . LYS A 1 94 ? 8.664 4.002 39.960 1.00 46.94 94 LYS A C 1
ATOM 730 O O . LYS A 1 94 ? 7.586 4.463 39.595 1.00 46.94 94 LYS A O 1
ATOM 735 N N . ASP A 1 95 ? 9.594 3.527 39.134 1.00 47.59 95 ASP A N 1
ATOM 736 C CA . ASP A 1 95 ? 9.399 3.302 37.697 1.00 47.59 95 ASP A CA 1
ATOM 737 C C . ASP A 1 95 ? 8.321 2.223 37.502 1.00 47.59 95 ASP A C 1
ATOM 739 O O . ASP A 1 95 ? 8.588 1.055 37.226 1.00 47.59 95 ASP A O 1
ATOM 743 N N . SER A 1 96 ? 7.070 2.601 37.741 1.00 56.56 96 SER A N 1
ATOM 744 C CA . SER A 1 96 ? 5.913 1.865 37.282 1.00 56.56 96 SER A CA 1
ATOM 745 C C . SER A 1 96 ? 5.763 2.274 35.831 1.00 56.56 96 SER A C 1
ATOM 747 O O . SER A 1 96 ? 5.388 3.406 35.537 1.00 56.56 96 SER A O 1
ATOM 749 N N . TRP A 1 97 ? 6.150 1.383 34.925 1.00 64.19 97 TRP A N 1
ATOM 750 C CA . TRP A 1 97 ? 5.839 1.514 33.511 1.00 64.19 97 TRP A CA 1
ATOM 751 C C . TRP A 1 97 ? 4.308 1.491 33.387 1.00 64.19 97 TRP A C 1
ATOM 753 O O . TRP A 1 97 ? 3.677 0.445 33.308 1.00 64.19 97 TRP A O 1
ATOM 763 N N . GLU A 1 98 ? 3.664 2.648 33.479 1.00 68.06 98 GLU A N 1
ATOM 764 C CA . GLU A 1 98 ? 2.243 2.738 33.174 1.00 68.06 98 GLU A CA 1
ATOM 765 C C . GLU A 1 98 ? 2.104 2.607 31.659 1.00 68.06 98 GLU A C 1
ATOM 767 O O . GLU A 1 98 ? 2.559 3.450 30.888 1.00 68.06 98 GLU A O 1
ATOM 772 N N . PHE A 1 99 ? 1.547 1.481 31.221 1.00 74.88 99 PHE A N 1
ATOM 773 C CA . PHE A 1 99 ? 1.272 1.238 29.815 1.00 74.88 99 PHE A CA 1
ATOM 774 C C . PHE A 1 99 ? 0.141 2.157 29.348 1.00 74.88 99 PHE A C 1
ATOM 776 O O . PHE A 1 99 ? -1.001 2.019 29.785 1.00 74.88 99 PHE A O 1
ATOM 783 N N . ASN A 1 100 ? 0.463 3.089 28.452 1.00 82.75 100 ASN A N 1
ATOM 784 C CA . ASN A 1 100 ? -0.504 4.013 27.878 1.00 82.75 100 ASN A CA 1
ATOM 785 C C . ASN A 1 100 ? -1.124 3.415 26.600 1.00 82.75 100 ASN A C 1
ATOM 787 O O . ASN A 1 100 ? -0.516 3.435 25.527 1.00 82.75 100 ASN A O 1
ATOM 791 N N . SER A 1 101 ? -2.336 2.863 26.729 1.00 81.50 101 SER A N 1
ATOM 792 C CA . SER A 1 101 ? -3.082 2.270 25.606 1.00 81.50 101 SER A CA 1
ATOM 793 C C . SER A 1 101 ? -3.388 3.297 24.510 1.00 81.50 101 SER A C 1
ATOM 795 O O . SER A 1 101 ? -3.241 2.995 23.327 1.00 81.50 101 SER A O 1
ATOM 797 N N . ASP A 1 102 ? -3.730 4.530 24.888 1.00 83.44 102 ASP A N 1
ATOM 798 C CA . ASP A 1 102 ? -4.107 5.590 23.947 1.00 83.44 102 ASP A CA 1
ATOM 799 C C . ASP A 1 102 ? -2.916 6.021 23.076 1.00 83.44 102 ASP A C 1
ATOM 801 O O . ASP A 1 102 ? -3.045 6.251 21.868 1.00 83.44 102 ASP A O 1
ATOM 805 N N . GLU A 1 103 ? -1.722 6.084 23.669 1.00 88.69 103 GLU A N 1
ATOM 806 C CA . GLU A 1 103 ? -0.479 6.387 22.959 1.00 88.69 103 GLU A CA 1
ATOM 807 C C . GLU A 1 103 ? -0.101 5.275 21.969 1.00 88.69 103 GLU A C 1
ATOM 809 O O . GLU A 1 103 ? 0.312 5.561 20.834 1.00 88.69 103 GLU A O 1
ATOM 814 N N . LEU A 1 104 ? -0.296 4.008 22.351 1.00 89.69 104 LEU A N 1
ATOM 815 C CA . LEU A 1 104 ? -0.096 2.870 21.456 1.00 89.69 104 LEU A CA 1
ATOM 816 C C . LEU A 1 104 ? -1.061 2.929 20.264 1.00 89.69 104 LEU A C 1
ATOM 818 O O . LEU A 1 104 ? -0.619 2.847 19.114 1.00 89.69 104 LEU A O 1
ATOM 822 N N . GLU A 1 105 ? -2.359 3.114 20.515 1.00 89.25 105 GLU A N 1
ATOM 823 C CA . GLU A 1 105 ? -3.377 3.215 19.465 1.00 89.25 105 GLU A CA 1
ATOM 824 C C . GLU A 1 105 ? -3.098 4.386 18.516 1.00 89.25 105 GLU A C 1
ATOM 826 O O . GLU A 1 105 ? -3.148 4.244 17.290 1.00 89.25 105 GLU A O 1
ATOM 831 N N . SER A 1 106 ? -2.735 5.549 19.063 1.00 88.44 106 SER A N 1
ATOM 832 C CA . SER A 1 106 ? -2.331 6.720 18.282 1.00 88.44 106 SER A CA 1
ATOM 833 C C . SER A 1 106 ? -1.131 6.422 17.380 1.00 88.44 106 SER A C 1
ATOM 835 O O . SER A 1 106 ? -1.128 6.796 16.201 1.00 88.44 106 SER A O 1
ATOM 837 N N . THR A 1 107 ? -0.144 5.686 17.893 1.00 92.06 107 THR A N 1
ATOM 838 C CA . THR A 1 107 ? 1.057 5.300 17.145 1.00 92.06 107 THR A CA 1
ATOM 839 C C . THR A 1 107 ? 0.738 4.326 16.010 1.00 92.06 107 THR A C 1
ATOM 841 O O . THR A 1 107 ? 1.192 4.534 14.877 1.00 92.06 107 THR A O 1
ATOM 844 N N . ILE A 1 108 ? -0.082 3.303 16.269 1.00 92.75 108 ILE A N 1
ATOM 845 C CA . ILE A 1 108 ? -0.533 2.338 15.250 1.00 92.75 108 ILE A CA 1
ATOM 846 C C . ILE A 1 108 ? -1.279 3.075 14.134 1.00 92.75 108 ILE A C 1
ATOM 848 O O . ILE A 1 108 ? -0.929 2.959 12.960 1.00 92.75 108 ILE A O 1
ATOM 852 N N . ILE A 1 109 ? -2.244 3.921 14.494 1.00 90.75 109 ILE A N 1
ATOM 853 C CA . ILE A 1 109 ? -3.040 4.693 13.535 1.00 90.75 109 ILE A CA 1
ATOM 854 C C . ILE A 1 109 ? -2.160 5.626 12.698 1.00 90.75 109 ILE A C 1
ATOM 856 O O . ILE A 1 109 ? -2.265 5.660 11.470 1.00 90.75 109 ILE A O 1
ATOM 860 N N . LYS A 1 110 ? -1.254 6.372 13.337 1.00 91.44 110 LYS A N 1
ATOM 861 C CA . LYS A 1 110 ? -0.365 7.311 12.643 1.00 91.44 110 LYS A CA 1
ATOM 862 C C . LYS A 1 110 ? 0.543 6.593 11.647 1.00 91.44 110 LYS A C 1
ATOM 864 O O . LYS A 1 110 ? 0.696 7.047 10.512 1.00 91.44 110 LYS A O 1
ATOM 869 N N . THR A 1 111 ? 1.143 5.477 12.056 1.00 94.38 111 THR A N 1
ATOM 870 C CA . THR A 1 111 ? 2.038 4.694 11.19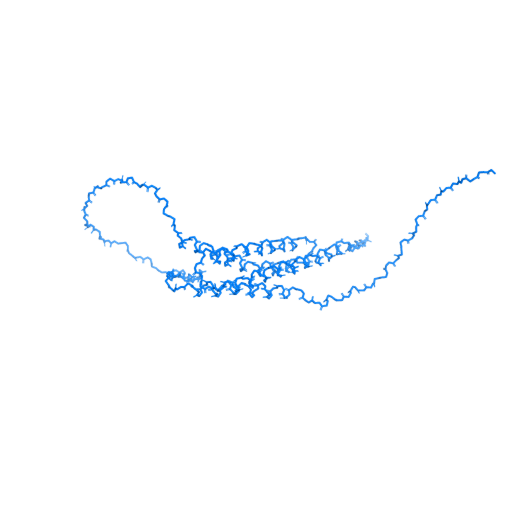1 1.00 94.38 111 THR A CA 1
ATOM 871 C C . THR A 1 111 ? 1.286 4.028 10.039 1.00 94.38 111 THR A C 1
ATOM 873 O O . THR A 1 111 ? 1.789 4.034 8.908 1.00 94.38 111 THR A O 1
ATOM 876 N N . MET A 1 112 ? 0.058 3.561 10.278 1.00 94.19 112 MET A N 1
ATOM 877 C CA . MET A 1 112 ? -0.853 3.071 9.246 1.00 94.19 112 MET A CA 1
ATOM 878 C C . MET A 1 112 ? -1.171 4.160 8.210 1.00 94.19 112 MET A C 1
ATOM 880 O O . MET A 1 112 ? -0.969 3.935 7.018 1.00 94.19 112 MET A O 1
ATOM 884 N N . CYS A 1 113 ? -1.573 5.364 8.637 1.00 94.00 113 CYS A N 1
ATOM 885 C CA . CYS A 1 113 ? -1.867 6.492 7.741 1.00 94.00 113 CYS A CA 1
ATOM 886 C C . CYS A 1 113 ? -0.664 6.881 6.871 1.00 94.00 113 CYS A C 1
ATOM 888 O O . CYS A 1 113 ? -0.788 7.005 5.651 1.00 94.00 113 CYS A O 1
ATOM 890 N N . ILE A 1 114 ? 0.516 7.039 7.483 1.00 94.81 114 ILE A N 1
ATOM 891 C CA . ILE A 1 114 ? 1.754 7.369 6.760 1.00 94.81 114 ILE A CA 1
ATOM 892 C C . ILE A 1 114 ? 2.063 6.289 5.717 1.00 94.81 114 ILE A C 1
ATOM 894 O O . ILE A 1 114 ? 2.399 6.597 4.572 1.00 94.81 114 ILE A O 1
ATOM 898 N N . THR A 1 115 ? 1.924 5.018 6.094 1.00 97.62 115 THR A N 1
ATOM 899 C CA . THR A 1 115 ? 2.200 3.895 5.194 1.00 97.62 115 THR A CA 1
ATOM 900 C C . THR A 1 115 ? 1.200 3.860 4.040 1.00 97.62 115 THR A C 1
ATOM 902 O O . THR A 1 115 ? 1.625 3.778 2.886 1.00 97.62 115 THR A O 1
ATOM 905 N N . ALA A 1 116 ? -0.096 4.014 4.314 1.00 96.88 116 ALA A N 1
ATOM 906 C CA . ALA A 1 116 ? -1.146 4.012 3.303 1.00 96.88 116 ALA A CA 1
ATOM 907 C C . ALA A 1 116 ? -0.950 5.132 2.273 1.00 96.88 116 ALA A C 1
ATOM 909 O O . ALA A 1 116 ? -1.067 4.883 1.076 1.00 96.88 116 ALA A O 1
ATOM 910 N N . LEU A 1 117 ? -0.600 6.345 2.716 1.00 96.12 117 LEU A N 1
ATOM 911 C CA . LEU A 1 117 ? -0.350 7.498 1.842 1.00 96.12 117 LEU A CA 1
ATOM 912 C C . LEU A 1 117 ? 0.968 7.389 1.064 1.00 96.12 117 LEU A C 1
ATOM 914 O O . LEU A 1 117 ? 1.097 7.973 -0.007 1.00 96.12 117 LEU A O 1
ATOM 918 N N . SER A 1 118 ? 1.955 6.639 1.562 1.00 97.62 118 SER A N 1
ATOM 919 C CA . SER A 1 118 ? 3.236 6.462 0.861 1.00 97.62 118 SER A CA 1
ATOM 920 C C . SER A 1 118 ? 3.114 5.627 -0.419 1.00 97.62 118 SER A C 1
ATOM 922 O O . SER A 1 118 ? 3.833 5.866 -1.385 1.00 97.62 118 SER A O 1
ATOM 924 N N . ILE A 1 119 ? 2.175 4.678 -0.457 1.00 97.81 119 ILE A N 1
ATOM 925 C CA . ILE A 1 119 ? 1.995 3.732 -1.568 1.00 97.81 119 ILE A CA 1
ATOM 926 C C . ILE A 1 119 ? 1.690 4.442 -2.901 1.00 97.81 119 ILE A C 1
ATOM 928 O O . ILE A 1 119 ? 2.442 4.220 -3.854 1.00 97.81 119 ILE A O 1
ATOM 932 N N . PRO A 1 120 ? 0.660 5.308 -3.019 1.00 96.62 120 PRO A N 1
ATOM 933 C CA . PRO A 1 120 ? 0.390 6.015 -4.273 1.00 96.62 120 PRO A CA 1
ATOM 934 C C . PRO A 1 120 ? 1.531 6.956 -4.689 1.00 96.62 120 PRO A C 1
ATOM 936 O O . PRO A 1 120 ? 1.804 7.077 -5.884 1.00 96.62 120 PRO A O 1
ATOM 939 N N . HIS A 1 121 ? 2.247 7.570 -3.737 1.00 96.44 121 HIS A N 1
ATOM 940 C CA . HIS A 1 121 ? 3.417 8.402 -4.042 1.00 96.44 121 HIS A CA 1
ATOM 941 C C . HIS A 1 121 ? 4.555 7.586 -4.664 1.00 96.44 121 HIS A C 1
ATOM 943 O O . HIS A 1 121 ? 5.075 7.964 -5.711 1.00 96.44 121 HIS A O 1
ATOM 949 N N . LEU A 1 122 ? 4.890 6.433 -4.079 1.00 97.19 122 LEU A N 1
ATOM 950 C CA . LEU A 1 122 ? 5.923 5.538 -4.605 1.00 97.19 122 LEU A CA 1
ATOM 951 C C . LEU A 1 122 ? 5.560 4.998 -5.996 1.00 97.19 122 LEU A C 1
ATOM 953 O O . LEU A 1 122 ? 6.424 4.886 -6.864 1.00 97.19 122 LEU A O 1
ATOM 957 N N . ILE A 1 123 ? 4.281 4.696 -6.247 1.00 95.38 123 ILE A N 1
ATOM 958 C CA . ILE A 1 123 ? 3.814 4.286 -7.582 1.00 95.38 123 ILE A CA 1
ATOM 959 C C . ILE A 1 123 ? 4.050 5.409 -8.603 1.00 95.38 123 ILE A C 1
ATOM 961 O O . ILE A 1 123 ? 4.587 5.148 -9.682 1.00 95.38 123 ILE A O 1
ATOM 965 N N . ALA A 1 124 ? 3.697 6.653 -8.266 1.00 93.56 124 ALA A N 1
ATOM 966 C CA . ALA A 1 124 ? 3.906 7.808 -9.141 1.00 93.56 124 ALA A CA 1
ATOM 967 C C . ALA A 1 124 ? 5.400 8.095 -9.389 1.00 93.56 124 ALA A C 1
ATOM 969 O O . ALA A 1 124 ? 5.815 8.362 -10.522 1.00 93.56 124 ALA A O 1
ATOM 970 N N . GLU A 1 125 ? 6.228 7.985 -8.350 1.00 93.56 125 GLU A N 1
ATOM 971 C CA . GLU A 1 125 ? 7.679 8.141 -8.454 1.00 93.56 125 GLU A CA 1
ATOM 972 C C . GLU A 1 125 ? 8.290 7.068 -9.364 1.00 93.56 125 GLU A C 1
ATOM 974 O O . GLU A 1 125 ? 9.034 7.373 -10.301 1.00 93.56 125 GLU A O 1
ATOM 979 N N . SER A 1 126 ? 7.911 5.806 -9.150 1.00 93.62 126 SER A N 1
ATOM 980 C CA . SER A 1 126 ? 8.359 4.682 -9.967 1.00 93.62 126 SER A CA 1
ATOM 981 C C . SER A 1 126 ? 7.970 4.849 -11.437 1.00 93.62 126 SER A C 1
ATOM 983 O O . SER A 1 126 ? 8.798 4.655 -12.331 1.00 93.62 126 SER A O 1
ATOM 985 N N . HIS A 1 127 ? 6.733 5.285 -11.694 1.00 90.75 127 HIS A N 1
ATOM 986 C CA . HIS A 1 127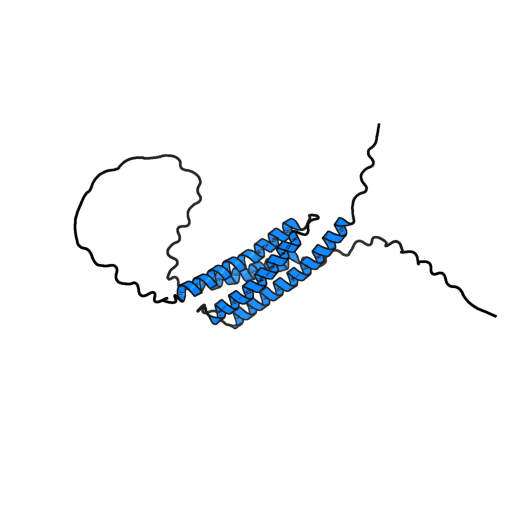 ? 6.244 5.586 -13.037 1.00 90.75 127 HIS A CA 1
ATOM 987 C C . HIS A 1 127 ? 7.087 6.664 -13.729 1.00 90.75 127 HIS A C 1
ATOM 989 O O . HIS A 1 127 ? 7.374 6.550 -14.919 1.00 90.75 127 HIS A O 1
ATOM 995 N N . SER A 1 128 ? 7.534 7.678 -12.990 1.00 89.69 128 SER A N 1
ATOM 996 C CA . SER A 1 128 ? 8.367 8.760 -13.528 1.00 89.69 128 SER A CA 1
ATOM 997 C C . SER A 1 128 ? 9.773 8.275 -13.908 1.00 89.69 128 SER A C 1
ATOM 999 O O . SER A 1 128 ? 10.357 8.750 -14.879 1.00 89.69 128 SER A O 1
ATOM 1001 N N . LYS A 1 129 ? 10.301 7.276 -13.190 1.00 89.06 129 LYS A N 1
ATOM 1002 C CA 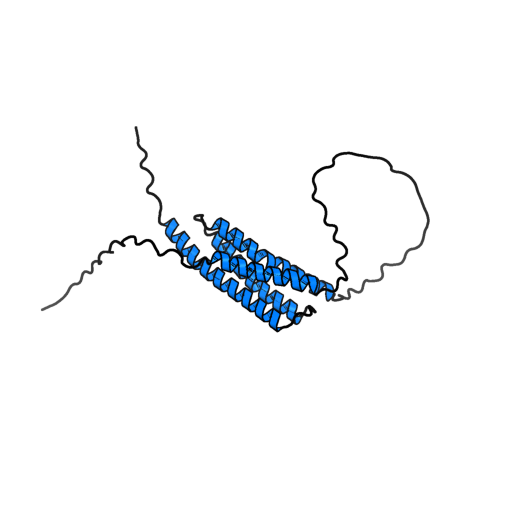. LYS A 1 129 ? 11.655 6.722 -13.379 1.00 89.06 129 LYS A CA 1
ATOM 1003 C C . LYS A 1 129 ? 11.732 5.541 -14.355 1.00 89.06 129 LYS A C 1
ATOM 1005 O O . LYS A 1 129 ? 12.821 5.037 -14.616 1.00 89.06 129 LYS A O 1
ATOM 1010 N N . ARG A 1 130 ? 10.609 5.074 -14.912 1.00 85.06 130 ARG A N 1
ATOM 1011 C CA . ARG A 1 130 ? 10.564 3.849 -15.741 1.00 85.06 130 ARG A CA 1
ATOM 1012 C C . ARG A 1 130 ? 11.229 3.957 -17.116 1.00 85.06 130 ARG A C 1
ATOM 1014 O O . ARG A 1 130 ? 11.464 2.936 -17.752 1.00 85.06 130 ARG A O 1
ATOM 1021 N N . PHE A 1 131 ? 11.437 5.178 -17.612 1.00 80.06 131 PHE A N 1
ATOM 1022 C CA . PHE A 1 131 ? 11.905 5.422 -18.980 1.00 80.06 131 PHE A CA 1
ATOM 1023 C C . PHE A 1 131 ? 13.435 5.411 -19.119 1.00 80.06 131 PHE A C 1
ATOM 1025 O O . PHE A 1 131 ? 13.931 5.464 -20.240 1.00 80.06 131 PHE A O 1
ATOM 1032 N N . GLY A 1 132 ? 14.178 5.342 -18.010 1.00 71.69 132 GLY A N 1
ATOM 1033 C CA . GLY A 1 132 ? 15.636 5.223 -18.035 1.00 71.69 132 GLY A CA 1
ATOM 1034 C C . GLY A 1 132 ? 16.125 3.791 -18.281 1.00 71.69 132 GLY A C 1
ATOM 1035 O O . GLY A 1 132 ? 15.363 2.830 -18.213 1.00 71.69 132 GLY A O 1
ATOM 1036 N N . GLU A 1 133 ? 17.432 3.639 -18.506 1.00 66.12 133 GLU A N 1
ATOM 1037 C CA . GLU A 1 133 ? 18.102 2.326 -18.579 1.00 66.12 133 GLU A CA 1
ATOM 1038 C C . GLU A 1 133 ? 18.300 1.677 -17.196 1.00 66.12 133 GLU A C 1
ATOM 1040 O O . GLU A 1 133 ? 18.674 0.505 -17.095 1.00 66.12 133 GLU A O 1
ATOM 1045 N N . SER A 1 134 ? 18.058 2.435 -16.120 1.00 81.94 134 SER A N 1
ATOM 1046 C CA . SER A 1 134 ? 18.264 1.992 -14.745 1.00 81.94 134 SER A CA 1
ATOM 1047 C C . SER A 1 134 ? 17.119 1.107 -14.242 1.00 81.94 134 SER A C 1
ATOM 1049 O O . SER A 1 134 ? 15.952 1.251 -14.604 1.00 81.94 134 SER A O 1
ATOM 1051 N N . THR A 1 135 ? 17.438 0.210 -13.310 1.00 90.62 135 THR A N 1
ATOM 1052 C CA . THR A 1 135 ? 16.437 -0.604 -12.604 1.00 90.62 135 THR A CA 1
ATOM 1053 C C . THR A 1 135 ? 15.865 0.109 -11.372 1.00 90.62 135 THR A C 1
ATOM 1055 O O . THR A 1 135 ? 15.316 -0.545 -10.486 1.00 90.62 135 THR A O 1
ATOM 1058 N N . GLU A 1 136 ? 16.029 1.431 -11.260 1.00 92.50 136 GLU A N 1
ATOM 1059 C CA . GLU A 1 136 ? 15.610 2.213 -10.090 1.00 92.50 136 GLU A CA 1
ATOM 1060 C C . GLU A 1 136 ? 14.091 2.160 -9.893 1.00 92.50 136 GLU A C 1
ATOM 1062 O O . GLU A 1 136 ? 13.623 1.889 -8.788 1.00 92.50 136 GLU A O 1
ATOM 1067 N N . CYS A 1 137 ? 13.319 2.295 -10.977 1.00 92.25 137 CYS A N 1
ATOM 1068 C CA . CYS A 1 137 ? 11.862 2.156 -10.934 1.00 92.25 137 CYS A CA 1
ATOM 1069 C C . CYS A 1 137 ? 11.424 0.810 -10.328 1.00 92.25 137 CYS A C 1
ATOM 1071 O O . CYS A 1 137 ? 10.489 0.770 -9.529 1.00 92.25 137 CYS A O 1
ATOM 1073 N N . LEU A 1 138 ? 12.137 -0.282 -10.636 1.00 94.69 138 LEU A N 1
ATOM 1074 C CA . LEU A 1 138 ? 11.826 -1.618 -10.126 1.00 94.69 138 LEU A CA 1
ATOM 1075 C C . LEU A 1 138 ? 12.054 -1.717 -8.615 1.00 94.69 138 LEU A C 1
ATOM 1077 O O . LEU A 1 138 ? 11.222 -2.321 -7.943 1.00 94.69 138 LEU A O 1
ATOM 1081 N N . LYS A 1 139 ? 13.114 -1.081 -8.094 1.00 96.25 139 LYS A N 1
ATOM 1082 C CA . LYS A 1 139 ? 13.395 -1.011 -6.648 1.00 96.25 139 LYS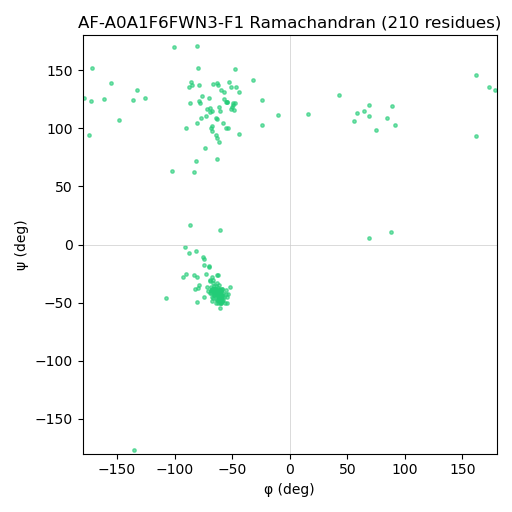 A CA 1
ATOM 1083 C C . LYS A 1 139 ? 12.304 -0.241 -5.903 1.00 96.25 139 LYS A C 1
ATOM 1085 O O . LYS A 1 139 ? 11.892 -0.648 -4.824 1.00 96.25 139 LYS A O 1
ATOM 1090 N N . ILE A 1 140 ? 11.789 0.836 -6.497 1.00 96.31 140 ILE A N 1
ATOM 1091 C CA . ILE A 1 140 ? 10.662 1.581 -5.919 1.00 96.31 140 ILE A CA 1
ATOM 1092 C C . ILE A 1 140 ? 9.398 0.708 -5.903 1.00 96.31 140 ILE A C 1
ATOM 1094 O O . ILE A 1 140 ? 8.666 0.711 -4.920 1.00 96.31 140 ILE A O 1
ATOM 1098 N N . LEU A 1 141 ? 9.155 -0.102 -6.941 1.00 96.06 141 LEU A N 1
ATOM 1099 C CA . LEU A 1 141 ? 8.042 -1.062 -6.925 1.00 96.06 141 LEU A CA 1
ATOM 1100 C C . LEU A 1 141 ? 8.231 -2.178 -5.877 1.00 96.06 141 LEU A C 1
ATOM 1102 O O . LEU A 1 141 ? 7.236 -2.641 -5.320 1.00 96.06 141 LEU A O 1
ATOM 1106 N N . ASP A 1 142 ? 9.467 -2.581 -5.560 1.00 97.88 142 ASP A N 1
ATOM 1107 C CA . ASP A 1 142 ? 9.733 -3.488 -4.431 1.00 97.88 142 ASP A CA 1
ATOM 1108 C C . ASP A 1 142 ? 9.336 -2.835 -3.099 1.00 97.88 142 ASP A C 1
ATOM 1110 O O . ASP A 1 142 ? 8.658 -3.460 -2.278 1.00 97.88 142 ASP A O 1
ATOM 1114 N N . GLU A 1 143 ? 9.658 -1.550 -2.922 1.00 98.25 143 GLU A N 1
ATOM 1115 C CA . GLU A 1 143 ? 9.229 -0.770 -1.757 1.00 98.25 143 GLU A CA 1
ATOM 1116 C C . GLU A 1 143 ? 7.695 -0.652 -1.689 1.00 98.25 143 GLU A C 1
ATOM 1118 O O . GLU A 1 143 ? 7.113 -0.830 -0.620 1.00 98.25 143 GLU A O 1
ATOM 1123 N N . VAL A 1 144 ? 7.001 -0.452 -2.817 1.00 98.12 144 VAL A N 1
ATOM 1124 C CA . VAL A 1 144 ? 5.524 -0.463 -2.863 1.00 98.12 144 VAL A CA 1
ATOM 1125 C C . VAL A 1 144 ? 4.964 -1.786 -2.330 1.00 98.12 144 VAL A C 1
ATOM 1127 O O . VAL A 1 144 ? 4.032 -1.785 -1.519 1.00 98.12 144 VAL A O 1
ATOM 1130 N N . MET A 1 145 ? 5.526 -2.926 -2.744 1.00 97.88 145 MET A N 1
ATOM 1131 C CA . MET A 1 145 ? 5.090 -4.238 -2.252 1.00 97.88 145 MET A CA 1
ATOM 1132 C C . MET A 1 145 ? 5.378 -4.420 -0.758 1.00 97.88 145 MET A C 1
ATOM 1134 O O . MET A 1 145 ? 4.532 -4.963 -0.041 1.00 97.88 145 MET A O 1
ATOM 1138 N N . LEU A 1 146 ? 6.526 -3.934 -0.272 1.00 98.38 146 LEU A N 1
ATOM 1139 C CA . LEU A 1 146 ? 6.851 -3.921 1.156 1.00 98.38 146 LEU A CA 1
ATOM 1140 C C . LEU A 1 146 ? 5.812 -3.120 1.949 1.00 98.38 146 LEU A C 1
ATOM 1142 O O . LEU A 1 146 ? 5.330 -3.586 2.983 1.00 98.38 146 LEU A O 1
ATOM 1146 N N . ARG A 1 147 ? 5.430 -1.936 1.461 1.00 98.31 147 ARG A N 1
ATOM 1147 C CA . ARG A 1 147 ? 4.410 -1.092 2.097 1.00 98.31 147 ARG A CA 1
ATOM 1148 C C . ARG A 1 147 ? 3.035 -1.753 2.092 1.00 98.31 147 ARG A C 1
ATOM 1150 O O . ARG A 1 147 ? 2.356 -1.688 3.109 1.00 98.31 147 ARG A O 1
ATOM 1157 N N . CYS A 1 148 ? 2.660 -2.461 1.023 1.00 98.19 148 CYS A N 1
ATOM 1158 C CA . CYS A 1 148 ? 1.427 -3.258 1.002 1.00 98.19 148 CYS A CA 1
ATOM 1159 C C . CYS A 1 148 ? 1.428 -4.335 2.099 1.00 98.19 148 CYS A C 1
ATOM 1161 O O . CYS A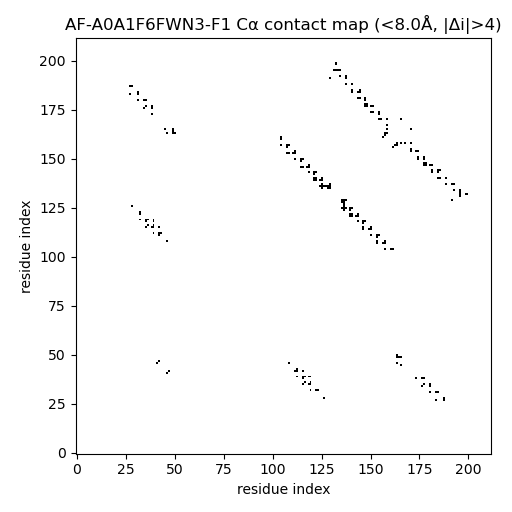 1 148 ? 0.430 -4.502 2.790 1.00 98.19 148 CYS A O 1
ATOM 1163 N N . ASN A 1 149 ? 2.549 -5.035 2.304 1.00 98.38 149 ASN A N 1
ATOM 1164 C CA . ASN A 1 149 ? 2.658 -6.032 3.375 1.00 98.38 149 ASN A CA 1
ATOM 1165 C C . ASN A 1 149 ? 2.547 -5.393 4.764 1.00 98.38 149 ASN A C 1
ATOM 1167 O O . ASN A 1 149 ? 1.843 -5.916 5.621 1.00 98.38 149 ASN A O 1
ATOM 1171 N N . LYS A 1 150 ? 3.206 -4.248 4.978 1.00 98.31 150 LYS A N 1
ATOM 1172 C CA . LYS A 1 150 ? 3.094 -3.492 6.233 1.00 98.31 150 LYS A CA 1
ATOM 1173 C C . LYS A 1 150 ? 1.664 -3.017 6.487 1.00 98.31 150 LYS A C 1
ATOM 1175 O O . LYS A 1 150 ? 1.210 -3.090 7.620 1.00 98.31 150 LYS A O 1
ATOM 1180 N N . MET A 1 151 ? 0.942 -2.587 5.450 1.00 97.88 151 MET A N 1
ATOM 1181 C CA . MET A 1 151 ? -0.464 -2.196 5.580 1.00 97.88 151 MET A CA 1
ATOM 1182 C C . MET A 1 151 ? -1.351 -3.330 6.077 1.00 97.88 151 MET A C 1
ATOM 1184 O O . MET A 1 151 ? -2.202 -3.073 6.917 1.00 97.88 151 MET A O 1
ATOM 1188 N N . VAL A 1 152 ? -1.137 -4.567 5.621 1.00 98.06 152 VAL A N 1
ATOM 1189 C CA . VAL A 1 152 ? -1.885 -5.725 6.141 1.00 98.06 152 VAL A CA 1
ATOM 1190 C C . VAL A 1 152 ? -1.674 -5.865 7.647 1.00 98.06 152 VAL A C 1
ATOM 1192 O O . VAL A 1 152 ? -2.649 -5.926 8.386 1.00 98.06 152 VAL A O 1
ATOM 1195 N N . VAL A 1 153 ? -0.420 -5.804 8.104 1.00 97.94 153 VAL A N 1
ATOM 1196 C CA . VAL A 1 153 ? -0.091 -5.879 9.537 1.00 97.94 153 VAL A CA 1
ATOM 1197 C C . VAL A 1 153 ? -0.746 -4.736 10.317 1.00 97.94 153 VAL A C 1
ATOM 1199 O O . VAL A 1 153 ? -1.356 -4.974 11.354 1.00 97.94 153 VAL A O 1
ATOM 1202 N N . TYR A 1 154 ? -0.669 -3.501 9.815 1.00 96.50 154 TYR A N 1
ATOM 1203 C CA . TYR A 1 154 ? -1.278 -2.351 10.486 1.00 96.50 154 TYR A CA 1
ATOM 1204 C C . TYR A 1 154 ? -2.808 -2.420 10.529 1.00 96.50 154 TYR A C 1
ATOM 1206 O O . TYR A 1 154 ? -3.396 -2.010 11.523 1.00 96.50 154 TYR A O 1
ATOM 1214 N N . LEU A 1 155 ? -3.457 -2.951 9.490 1.00 95.50 155 LEU A N 1
ATOM 1215 C CA . LEU A 1 155 ? -4.908 -3.149 9.465 1.00 95.50 155 LEU A CA 1
ATOM 1216 C C . LEU A 1 155 ? -5.346 -4.231 10.455 1.00 95.50 155 LEU A C 1
ATOM 1218 O O . LEU A 1 155 ? -6.363 -4.062 11.117 1.00 95.50 155 LEU A O 1
ATOM 1222 N N . GLU A 1 156 ? -4.582 -5.315 10.593 1.00 95.69 156 GLU A N 1
ATOM 1223 C CA . GLU A 1 156 ? -4.840 -6.343 11.609 1.00 95.69 156 GLU A CA 1
ATOM 1224 C C . GLU A 1 156 ? -4.649 -5.788 13.024 1.00 95.69 156 GLU A C 1
ATOM 1226 O O . GLU A 1 156 ? -5.514 -5.970 13.876 1.00 95.69 156 GLU A O 1
ATOM 1231 N N . GLN A 1 157 ? -3.583 -5.017 13.256 1.00 95.12 157 GLN A N 1
ATOM 1232 C CA . GLN A 1 157 ? -3.362 -4.320 14.527 1.00 95.12 157 GLN A CA 1
ATOM 1233 C C . GLN A 1 157 ? -4.493 -3.332 14.837 1.00 95.12 157 GLN A C 1
ATOM 1235 O O . GLN A 1 157 ? -5.011 -3.321 15.947 1.00 95.12 157 GLN A O 1
ATOM 1240 N N . ALA A 1 158 ? -4.917 -2.530 13.860 1.00 92.12 158 ALA A N 1
ATOM 1241 C CA . ALA A 1 158 ? -6.009 -1.580 14.037 1.00 92.12 158 ALA A CA 1
ATOM 1242 C C . ALA A 1 158 ? -7.371 -2.262 14.254 1.00 92.12 158 ALA A C 1
ATOM 1244 O O . ALA A 1 158 ? -8.233 -1.688 14.910 1.00 92.12 158 ALA A O 1
ATOM 1245 N N . ARG A 1 159 ? -7.568 -3.472 13.722 1.00 92.44 159 ARG A N 1
ATOM 1246 C CA . ARG A 1 159 ? -8.769 -4.283 13.950 1.00 92.44 159 ARG A CA 1
ATOM 1247 C C . ARG A 1 159 ? -8.791 -4.898 15.350 1.00 92.44 159 ARG A C 1
ATOM 1249 O O . ARG A 1 159 ? -9.839 -4.898 15.984 1.00 92.44 159 ARG A O 1
ATOM 1256 N N . ASP A 1 160 ? -7.665 -5.462 15.786 1.00 92.88 160 ASP A N 1
ATOM 1257 C CA . ASP A 1 160 ? -7.604 -6.302 16.990 1.00 92.88 160 ASP A CA 1
ATOM 1258 C C . ASP A 1 160 ? -7.247 -5.522 18.260 1.00 92.88 160 ASP A C 1
ATOM 1260 O O . ASP A 1 160 ? -7.615 -5.937 19.356 1.00 92.88 160 ASP A O 1
ATOM 1264 N N . ILE A 1 161 ? -6.506 -4.418 18.123 1.00 91.06 161 ILE A N 1
ATOM 1265 C CA . ILE A 1 161 ? -5.990 -3.626 19.247 1.00 91.06 161 ILE A CA 1
ATOM 1266 C C . ILE A 1 161 ? -6.745 -2.303 19.366 1.00 91.06 161 ILE A C 1
ATOM 1268 O O . ILE A 1 161 ? -7.122 -1.915 20.466 1.00 91.06 161 ILE A O 1
ATOM 1272 N N . CYS A 1 162 ? -6.957 -1.596 18.252 1.00 85.94 162 CYS A N 1
ATOM 1273 C CA . CYS A 1 162 ? -7.547 -0.260 18.290 1.00 85.94 162 CYS A CA 1
ATOM 1274 C C . CYS A 1 162 ? -9.081 -0.314 18.323 1.00 85.94 162 CYS A C 1
ATOM 1276 O O . CYS A 1 162 ? -9.718 -1.020 17.539 1.00 85.94 162 CYS A O 1
ATOM 1278 N N . GLN A 1 163 ? -9.697 0.516 19.164 1.00 80.88 163 GLN A N 1
ATOM 1279 C CA . GLN A 1 163 ? -11.157 0.609 19.280 1.00 80.88 163 GLN A CA 1
ATOM 1280 C C . GLN A 1 163 ? -11.735 1.529 18.196 1.00 80.88 163 GLN A C 1
ATOM 1282 O O . GLN A 1 163 ? -12.307 2.581 18.462 1.00 80.88 163 GLN A O 1
ATOM 1287 N N . THR A 1 164 ? -11.559 1.140 16.932 1.00 81.44 164 THR A N 1
ATOM 1288 C CA . THR A 1 164 ? -11.886 1.992 15.773 1.00 81.44 164 THR A CA 1
ATOM 1289 C C . THR A 1 164 ? -13.383 2.126 15.484 1.00 81.44 164 THR A C 1
ATOM 1291 O O . THR A 1 164 ? -13.774 3.014 14.731 1.00 81.44 164 THR A O 1
ATOM 1294 N N . GLY A 1 165 ? -14.225 1.234 16.020 1.00 84.06 165 GLY A N 1
ATOM 1295 C CA . GLY A 1 165 ? -15.655 1.167 15.690 1.00 84.06 165 GLY A CA 1
ATOM 1296 C C . GLY A 1 165 ? -15.955 0.686 14.261 1.00 84.06 165 GLY A C 1
ATOM 1297 O O . GLY A 1 165 ? -17.110 0.694 13.842 1.00 84.06 165 GLY A O 1
ATOM 1298 N N . ILE A 1 166 ? -14.932 0.264 13.510 1.00 87.56 166 ILE A N 1
ATOM 1299 C CA . ILE A 1 166 ? -15.058 -0.239 12.140 1.00 87.56 166 ILE A CA 1
ATOM 1300 C C . ILE A 1 166 ? -15.342 -1.743 12.175 1.00 87.56 166 ILE A C 1
ATOM 1302 O O . ILE A 1 166 ? -14.696 -2.502 12.897 1.00 87.56 166 ILE A O 1
ATOM 1306 N N . GLU A 1 167 ? -16.288 -2.192 11.353 1.00 90.44 167 GLU A N 1
ATOM 1307 C CA . GLU A 1 167 ? -16.636 -3.607 11.247 1.00 90.44 167 GLU A CA 1
ATOM 1308 C C . GLU A 1 167 ? -15.460 -4.456 10.730 1.00 90.44 167 GLU A C 1
ATOM 1310 O O . GLU A 1 167 ? -14.782 -4.104 9.760 1.00 90.44 167 GLU A O 1
ATOM 1315 N N . THR A 1 168 ? -15.264 -5.641 11.315 1.00 90.88 168 THR A N 1
ATOM 1316 C CA . THR A 1 168 ? -14.237 -6.611 10.901 1.00 90.88 168 THR A CA 1
ATOM 1317 C C . THR A 1 168 ? -14.274 -6.936 9.402 1.00 90.88 168 THR A C 1
ATOM 1319 O O . THR A 1 168 ? -13.220 -7.088 8.780 1.00 90.88 168 THR A O 1
ATOM 1322 N N . ALA A 1 169 ? -15.464 -7.001 8.795 1.00 93.31 169 ALA A N 1
ATOM 1323 C CA . ALA A 1 169 ? -15.624 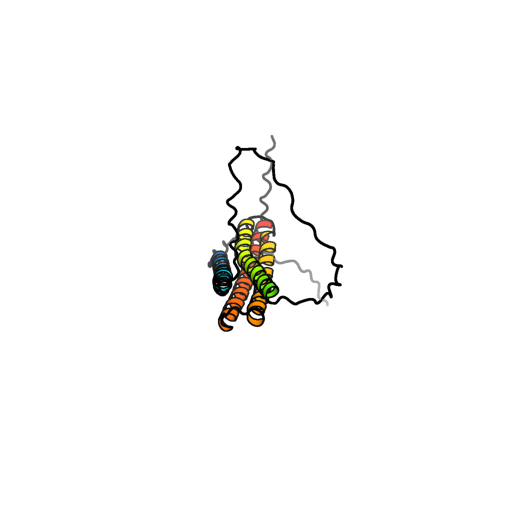-7.232 7.360 1.00 93.31 169 ALA A CA 1
ATOM 1324 C C . ALA A 1 169 ? -14.960 -6.130 6.513 1.00 93.31 169 ALA A C 1
ATOM 1326 O O . ALA A 1 169 ? -14.289 -6.428 5.524 1.00 93.31 169 ALA A O 1
ATOM 1327 N N . ARG A 1 170 ? -15.046 -4.866 6.947 1.00 92.75 170 ARG A N 1
ATOM 1328 C CA . ARG A 1 170 ? -14.429 -3.728 6.250 1.00 92.75 170 ARG A CA 1
ATOM 1329 C C . ARG A 1 170 ? -12.905 -3.783 6.294 1.00 92.75 170 ARG A C 1
ATOM 1331 O O . ARG A 1 170 ? -12.267 -3.527 5.275 1.00 92.75 170 ARG A O 1
ATOM 1338 N N . PHE A 1 171 ? -12.314 -4.199 7.418 1.00 93.88 171 PHE A N 1
ATOM 1339 C CA . PHE A 1 171 ? -10.871 -4.466 7.485 1.00 93.88 171 PHE A CA 1
ATOM 1340 C C . PHE A 1 171 ? -10.448 -5.574 6.521 1.00 93.88 171 PHE A C 1
ATOM 1342 O O . PHE A 1 171 ? -9.430 -5.444 5.843 1.00 93.88 171 PHE A O 1
ATOM 1349 N N . LYS A 1 172 ? -11.234 -6.652 6.425 1.00 95.56 172 LYS A N 1
ATOM 1350 C CA . LYS A 1 172 ? -10.950 -7.746 5.493 1.00 95.56 172 LYS A CA 1
ATOM 1351 C C . LYS A 1 172 ? -10.961 -7.277 4.035 1.00 95.56 172 LYS A C 1
ATOM 1353 O O . LYS A 1 172 ? -10.038 -7.606 3.292 1.00 95.56 172 LYS A O 1
ATOM 1358 N N . GLU A 1 173 ? -11.966 -6.503 3.635 1.00 95.81 173 GLU A N 1
ATOM 1359 C CA . GLU A 1 173 ? -12.035 -5.925 2.287 1.00 95.81 173 GLU A CA 1
ATOM 1360 C C . GLU A 1 173 ? -10.813 -5.047 1.981 1.00 95.81 173 GLU A C 1
ATOM 1362 O O . GLU A 1 173 ? -10.265 -5.088 0.876 1.00 95.81 173 GLU A O 1
ATOM 1367 N N . GLU A 1 174 ? -10.344 -4.289 2.973 1.00 95.44 174 GLU A N 1
ATOM 1368 C CA . GLU A 1 174 ? -9.162 -3.444 2.828 1.00 95.44 174 GLU A CA 1
ATOM 1369 C C . GLU A 1 174 ? -7.864 -4.257 2.703 1.00 95.44 174 GLU A C 1
ATOM 1371 O O . GLU A 1 174 ? -7.024 -3.978 1.844 1.00 95.44 174 GLU A O 1
ATOM 1376 N N . ILE A 1 175 ? -7.715 -5.316 3.500 1.00 97.25 175 ILE A N 1
ATOM 1377 C CA . ILE A 1 175 ? -6.590 -6.257 3.407 1.00 97.25 175 ILE A CA 1
ATOM 1378 C C . ILE A 1 175 ? -6.548 -6.909 2.016 1.00 97.25 175 ILE A C 1
ATOM 1380 O O . ILE A 1 175 ? -5.496 -6.936 1.365 1.00 97.25 175 ILE A O 1
ATOM 1384 N N . ASP A 1 176 ? -7.697 -7.376 1.519 1.00 97.38 176 ASP A N 1
ATOM 1385 C CA . ASP A 1 176 ? -7.808 -7.995 0.197 1.00 97.38 176 ASP A CA 1
ATOM 1386 C C . ASP A 1 176 ? -7.423 -7.004 -0.923 1.00 97.38 176 ASP A C 1
ATOM 1388 O O . ASP A 1 176 ? -6.753 -7.379 -1.897 1.00 97.38 176 ASP A O 1
ATOM 1392 N N . LYS A 1 177 ? -7.734 -5.711 -0.754 1.00 96.81 177 LYS A N 1
ATOM 1393 C CA . LYS A 1 177 ? -7.306 -4.636 -1.665 1.00 96.81 177 LYS A CA 1
ATOM 1394 C C . LYS A 1 177 ? -5.784 -4.471 -1.698 1.00 96.81 177 LYS A C 1
ATOM 1396 O O . LYS A 1 177 ? -5.208 -4.385 -2.786 1.00 96.81 177 LYS A O 1
ATOM 1401 N N . TYR A 1 178 ? -5.094 -4.492 -0.557 1.00 97.62 178 TYR A N 1
ATOM 1402 C CA . TYR A 1 178 ? -3.626 -4.408 -0.538 1.00 97.62 178 TYR A CA 1
ATOM 1403 C C . TYR A 1 178 ? -2.948 -5.641 -1.155 1.00 97.62 178 TYR A C 1
ATOM 1405 O O . TYR A 1 178 ? -1.932 -5.502 -1.847 1.00 97.62 178 TYR A O 1
ATOM 1413 N N . PHE A 1 179 ? -3.530 -6.839 -1.024 1.00 97.75 179 PHE A N 1
ATOM 1414 C CA . PHE A 1 179 ? -3.055 -8.013 -1.767 1.00 97.75 179 PHE A CA 1
ATOM 1415 C C . PHE A 1 179 ? -3.249 -7.875 -3.278 1.00 97.75 179 PHE A C 1
ATOM 1417 O O . PHE A 1 179 ? -2.370 -8.278 -4.053 1.00 97.75 179 PHE A O 1
ATOM 1424 N N . TYR A 1 180 ? -4.372 -7.293 -3.702 1.00 96.12 180 TYR A N 1
ATOM 1425 C CA . TYR A 1 180 ? -4.641 -6.999 -5.105 1.00 96.12 180 TYR A CA 1
ATOM 1426 C C . TYR A 1 180 ? -3.604 -6.036 -5.691 1.00 96.12 180 TYR A C 1
ATOM 1428 O O . TYR A 1 180 ? -2.977 -6.350 -6.710 1.00 96.12 180 TYR A O 1
ATOM 1436 N N . ILE A 1 181 ? -3.360 -4.912 -5.010 1.00 96.25 181 ILE A N 1
ATOM 1437 C CA . ILE A 1 181 ? -2.359 -3.909 -5.402 1.00 96.25 181 ILE A CA 1
ATOM 1438 C C . ILE A 1 181 ? -0.983 -4.567 -5.521 1.00 96.25 181 ILE A C 1
ATOM 1440 O O . ILE A 1 181 ? -0.350 -4.477 -6.574 1.00 96.25 181 ILE A O 1
ATOM 1444 N N . ARG A 1 182 ? -0.549 -5.322 -4.501 1.00 96.94 182 ARG A N 1
ATOM 1445 C CA . ARG A 1 182 ? 0.740 -6.034 -4.505 1.00 96.94 182 ARG A CA 1
ATOM 1446 C C . ARG A 1 182 ? 0.890 -6.952 -5.720 1.00 96.94 182 ARG A C 1
ATOM 1448 O O . ARG A 1 182 ? 1.928 -6.953 -6.379 1.00 96.94 182 ARG A O 1
ATOM 1455 N N . ARG A 1 183 ? -0.149 -7.726 -6.052 1.00 96.06 183 ARG A N 1
ATOM 1456 C CA . ARG A 1 183 ? -0.141 -8.629 -7.217 1.00 96.06 183 ARG A CA 1
ATOM 1457 C C . ARG A 1 183 ? -0.004 -7.862 -8.529 1.00 96.06 183 ARG A C 1
ATOM 1459 O O . ARG A 1 183 ? 0.732 -8.289 -9.419 1.00 96.06 183 ARG A O 1
ATOM 1466 N N . LYS A 1 184 ? -0.710 -6.742 -8.663 1.00 94.50 184 LYS A N 1
ATOM 1467 C CA . LYS A 1 184 ? -0.646 -5.906 -9.863 1.00 94.50 184 LYS A CA 1
ATOM 1468 C C . LYS A 1 184 ? 0.710 -5.218 -10.004 1.00 94.50 184 LYS A C 1
ATOM 1470 O O . LYS A 1 184 ? 1.260 -5.230 -11.101 1.00 94.50 184 LYS A O 1
ATOM 1475 N N . VAL A 1 185 ? 1.294 -4.739 -8.908 1.00 95.69 185 VAL A N 1
ATOM 1476 C CA . VAL A 1 185 ? 2.657 -4.184 -8.874 1.00 95.69 185 VAL A CA 1
ATOM 1477 C C . VAL A 1 185 ? 3.697 -5.231 -9.283 1.00 95.69 185 VAL A C 1
ATOM 1479 O O . VAL A 1 185 ? 4.558 -4.943 -10.110 1.00 95.69 185 VAL A O 1
ATOM 1482 N N . LEU A 1 186 ? 3.578 -6.477 -8.815 1.00 94.12 186 LEU A N 1
ATOM 1483 C CA . LEU A 1 186 ? 4.461 -7.564 -9.253 1.00 94.12 186 LEU A CA 1
ATOM 1484 C C . LEU A 1 186 ? 4.356 -7.821 -10.767 1.00 94.12 186 LEU A C 1
ATOM 1486 O O . LEU A 1 186 ? 5.359 -8.047 -11.451 1.00 94.12 186 LEU A O 1
ATOM 1490 N N . ASN A 1 187 ? 3.140 -7.794 -11.315 1.00 93.12 187 ASN A N 1
ATOM 1491 C CA . ASN A 1 187 ? 2.936 -7.923 -12.758 1.00 93.12 187 ASN A CA 1
ATOM 1492 C C . ASN A 1 187 ? 3.545 -6.737 -13.515 1.00 93.12 187 ASN A C 1
ATOM 1494 O O . ASN A 1 187 ? 4.185 -6.943 -14.548 1.00 93.12 187 ASN A O 1
ATOM 1498 N N . LEU A 1 188 ? 3.416 -5.529 -12.967 1.00 91.25 188 LEU A N 1
ATOM 1499 C CA . LEU A 1 188 ? 4.003 -4.316 -13.517 1.00 91.25 188 LEU A CA 1
ATOM 1500 C C . LEU A 1 188 ? 5.531 -4.407 -13.584 1.00 91.25 188 LEU A C 1
ATOM 1502 O O . LEU A 1 188 ? 6.113 -4.231 -14.653 1.00 91.25 188 LEU A O 1
ATOM 1506 N N . GLN A 1 189 ? 6.176 -4.810 -12.487 1.00 92.25 189 GLN A N 1
ATOM 1507 C CA . GLN A 1 189 ? 7.620 -5.046 -12.444 1.00 92.25 189 GLN A CA 1
ATOM 1508 C C . GLN A 1 189 ? 8.081 -6.040 -13.508 1.00 92.25 189 GLN A C 1
ATOM 1510 O O . GLN A 1 189 ? 9.109 -5.829 -14.149 1.00 92.25 189 GL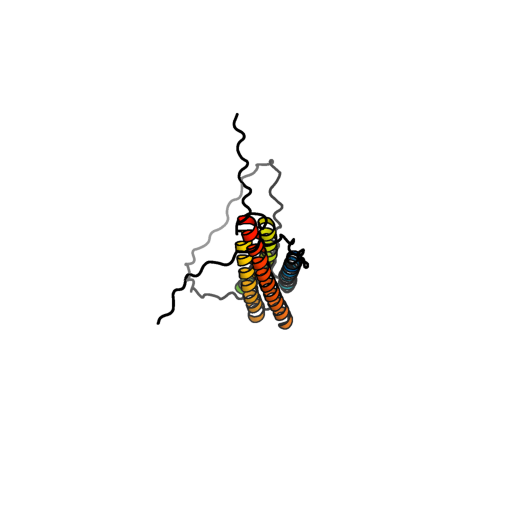N A O 1
ATOM 1515 N N . ARG A 1 190 ? 7.336 -7.132 -13.720 1.00 91.06 190 ARG A N 1
ATOM 1516 C CA . ARG A 1 190 ? 7.671 -8.137 -14.743 1.00 91.06 190 ARG A CA 1
ATOM 1517 C C . ARG A 1 190 ? 7.611 -7.552 -16.152 1.00 91.06 190 ARG A C 1
ATOM 1519 O O . ARG A 1 190 ? 8.472 -7.875 -16.970 1.00 91.06 190 ARG A O 1
ATOM 1526 N N . VAL A 1 191 ? 6.615 -6.715 -16.439 1.00 89.94 191 VAL A N 1
ATOM 1527 C CA . VAL A 1 191 ? 6.480 -6.036 -17.737 1.00 89.94 191 VAL A CA 1
ATOM 1528 C C . VAL A 1 191 ? 7.609 -5.024 -17.928 1.00 89.94 191 VAL A C 1
ATOM 1530 O O . VAL A 1 191 ? 8.297 -5.066 -18.946 1.00 89.94 191 VAL A O 1
ATOM 1533 N N . TRP A 1 192 ? 7.862 -4.174 -16.934 1.00 89.94 192 TRP A N 1
ATOM 1534 C CA . TRP A 1 192 ? 8.890 -3.133 -17.016 1.00 89.94 192 TRP A CA 1
ATOM 1535 C C . TRP A 1 192 ? 10.301 -3.709 -17.082 1.00 89.94 192 TRP A C 1
ATOM 1537 O O . TRP A 1 192 ? 11.111 -3.253 -17.880 1.00 89.94 192 TRP A O 1
ATOM 1547 N N . ARG A 1 193 ? 10.591 -4.785 -16.345 1.00 90.12 193 ARG A N 1
ATOM 1548 C CA . ARG A 1 193 ? 11.878 -5.488 -16.435 1.00 90.12 193 ARG A CA 1
ATOM 1549 C C . ARG A 1 193 ? 12.146 -6.006 -17.847 1.00 90.12 193 ARG A C 1
ATOM 1551 O O . ARG A 1 193 ? 13.249 -5.846 -18.356 1.00 90.12 193 ARG A O 1
ATOM 1558 N N . LYS A 1 194 ? 11.138 -6.596 -18.501 1.00 88.31 194 LYS A N 1
ATOM 1559 C CA . LYS A 1 194 ? 11.257 -7.051 -19.898 1.00 88.31 194 LYS A CA 1
ATOM 1560 C C . LYS A 1 194 ? 11.507 -5.887 -20.858 1.00 88.31 194 LYS A C 1
ATOM 1562 O O . LYS A 1 194 ? 12.279 -6.046 -21.803 1.00 88.31 194 LYS A O 1
ATOM 1567 N N . TYR A 1 195 ? 10.857 -4.748 -20.626 1.00 86.06 195 TYR A N 1
ATOM 1568 C CA . TYR A 1 195 ? 11.052 -3.528 -21.408 1.00 86.06 195 TYR A CA 1
ATOM 1569 C C . TYR A 1 195 ? 12.482 -2.983 -21.262 1.00 86.06 195 TYR A C 1
ATOM 1571 O O . TYR A 1 195 ? 13.165 -2.822 -22.267 1.00 86.06 195 TYR A O 1
ATOM 1579 N N . ILE A 1 196 ? 12.976 -2.830 -20.029 1.00 86.88 196 ILE A N 1
ATOM 1580 C CA . ILE A 1 196 ? 14.338 -2.346 -19.737 1.00 86.88 196 ILE A CA 1
ATOM 1581 C C . ILE A 1 196 ? 15.398 -3.236 -20.400 1.00 86.88 196 ILE A C 1
ATOM 1583 O O . ILE A 1 196 ? 16.264 -2.731 -21.106 1.00 86.88 196 ILE A O 1
ATOM 1587 N N . ILE A 1 197 ? 15.290 -4.563 -20.253 1.00 85.44 197 ILE A N 1
ATOM 1588 C CA . ILE A 1 197 ? 16.225 -5.513 -20.884 1.00 85.44 197 ILE A CA 1
ATOM 1589 C C . ILE A 1 197 ? 16.186 -5.398 -22.416 1.00 85.44 197 ILE A C 1
ATOM 1591 O O . ILE A 1 197 ? 17.226 -5.456 -23.066 1.00 85.44 197 ILE A O 1
ATOM 1595 N N . SER A 1 198 ? 14.994 -5.227 -23.003 1.00 83.62 198 SER A N 1
ATOM 1596 C CA . SER A 1 198 ? 14.855 -5.080 -24.460 1.00 83.62 198 SER A CA 1
ATOM 1597 C C . SER A 1 198 ? 15.535 -3.804 -24.973 1.00 83.62 198 SER A C 1
ATOM 1599 O O . SER A 1 198 ? 16.107 -3.829 -26.059 1.00 83.62 198 SER A O 1
ATOM 1601 N N . ASN A 1 199 ? 15.496 -2.719 -24.196 1.00 79.00 199 ASN A N 1
ATOM 1602 C CA . ASN A 1 199 ? 16.092 -1.436 -24.570 1.00 79.00 199 ASN A CA 1
ATOM 1603 C C . ASN A 1 199 ? 17.614 -1.410 -24.371 1.00 79.00 199 ASN A C 1
ATOM 1605 O O . ASN A 1 199 ? 18.316 -0.844 -25.199 1.00 79.00 199 ASN A O 1
ATOM 1609 N N . GLN A 1 200 ? 18.141 -2.081 -23.341 1.00 73.69 200 GLN A N 1
ATOM 1610 C CA . GLN A 1 200 ? 19.591 -2.199 -23.116 1.00 73.69 200 GLN A CA 1
ATOM 1611 C C . GLN A 1 200 ? 20.317 -2.944 -24.254 1.00 73.69 200 GLN A C 1
ATOM 1613 O O . GLN A 1 200 ? 21.497 -2.710 -24.495 1.00 73.69 200 GLN A O 1
ATOM 1618 N N . GLY A 1 201 ? 19.620 -3.832 -24.973 1.00 63.12 201 GLY A N 1
ATOM 1619 C CA . GLY A 1 201 ? 20.158 -4.544 -26.139 1.00 63.12 201 GLY A CA 1
ATOM 1620 C C . GLY A 1 201 ? 20.141 -3.748 -27.451 1.00 63.12 201 GLY A C 1
ATOM 1621 O O . GLY A 1 201 ? 20.654 -4.239 -28.453 1.00 63.12 201 GLY A O 1
ATOM 1622 N N . GLN A 1 202 ? 19.552 -2.547 -27.470 1.00 58.09 202 GLN A N 1
ATOM 1623 C CA . GLN A 1 202 ? 19.520 -1.651 -28.629 1.00 58.09 202 GLN A CA 1
ATOM 1624 C C . GLN A 1 202 ? 20.554 -0.529 -28.461 1.00 58.09 202 GLN A C 1
ATOM 1626 O O . GLN A 1 202 ? 20.209 0.647 -28.389 1.00 58.09 202 GLN A O 1
ATOM 1631 N N . SER A 1 203 ? 21.844 -0.872 -28.399 1.00 49.25 203 SER A N 1
ATOM 1632 C CA . SER A 1 203 ? 22.882 0.135 -28.615 1.00 49.25 203 SER A CA 1
ATOM 1633 C C . SER A 1 203 ? 22.852 0.549 -30.088 1.00 49.25 203 SER A C 1
ATOM 1635 O O . SER A 1 203 ? 23.046 -0.264 -30.994 1.00 49.25 203 SER A O 1
ATOM 1637 N N . PHE A 1 204 ? 22.561 1.824 -30.349 1.00 51.12 204 PHE A N 1
ATOM 1638 C CA . PHE A 1 204 ? 22.717 2.387 -31.687 1.00 51.12 204 PHE A CA 1
ATOM 1639 C C . PHE A 1 204 ? 24.190 2.244 -32.101 1.00 51.12 204 PHE A C 1
ATOM 1641 O O . PHE A 1 204 ? 25.069 2.556 -31.289 1.00 51.12 204 PHE A O 1
ATOM 1648 N N . PRO A 1 205 ? 24.499 1.770 -33.325 1.00 49.38 205 PRO A N 1
ATOM 1649 C CA . PRO A 1 205 ? 25.877 1.743 -33.789 1.00 49.38 205 PRO A CA 1
ATOM 1650 C C . PRO A 1 205 ? 26.425 3.168 -33.714 1.00 49.38 205 PRO A C 1
ATOM 1652 O O . PRO A 1 205 ? 25.810 4.098 -34.239 1.00 49.38 205 PRO A O 1
ATOM 1655 N N . ALA A 1 206 ? 27.551 3.333 -33.016 1.00 51.72 206 ALA A N 1
ATOM 1656 C CA . ALA A 1 206 ? 28.236 4.610 -32.904 1.00 51.72 206 ALA A CA 1
ATOM 1657 C C . ALA A 1 206 ? 28.389 5.200 -34.308 1.00 51.72 206 ALA A C 1
ATOM 1659 O O . ALA A 1 206 ? 28.976 4.560 -35.186 1.00 51.72 206 ALA A O 1
ATOM 1660 N N . SER A 1 207 ? 27.812 6.386 -34.522 1.00 50.84 207 SER A N 1
ATOM 1661 C CA . SER A 1 207 ? 27.939 7.114 -35.780 1.00 50.84 207 SER A CA 1
ATOM 1662 C C . SER A 1 207 ? 29.422 7.167 -36.126 1.00 50.84 207 SER A C 1
ATOM 1664 O O . SER A 1 207 ? 30.221 7.671 -35.329 1.00 50.84 207 SER A O 1
ATOM 1666 N N . LYS A 1 208 ? 29.800 6.573 -37.266 1.00 45.75 208 LYS A N 1
ATOM 1667 C CA . LYS A 1 208 ? 31.159 6.685 -37.796 1.00 45.75 208 LYS A CA 1
ATOM 1668 C C . LYS A 1 208 ? 31.503 8.170 -37.782 1.00 45.75 208 LYS A C 1
ATOM 1670 O O . LYS A 1 208 ? 30.760 8.974 -38.334 1.00 45.75 208 LYS A O 1
ATOM 1675 N N . LYS A 1 209 ? 32.576 8.525 -37.078 1.00 51.47 209 LYS A N 1
ATOM 1676 C CA . LYS A 1 209 ? 33.154 9.860 -37.172 1.00 51.47 209 LYS A CA 1
ATOM 1677 C C . LYS A 1 209 ? 33.568 10.042 -38.626 1.00 51.47 209 LYS A C 1
ATOM 1679 O O . LYS A 1 209 ? 34.435 9.307 -39.095 1.00 51.47 209 LYS A O 1
ATOM 1684 N N . ASP A 1 210 ? 32.932 10.974 -39.318 1.00 50.66 210 ASP A N 1
ATOM 1685 C CA . ASP A 1 210 ? 33.462 11.496 -40.565 1.00 50.66 210 ASP A CA 1
ATOM 1686 C C . ASP A 1 210 ? 34.785 12.199 -40.225 1.00 50.66 210 ASP A C 1
ATOM 1688 O O . ASP A 1 210 ? 34.811 13.210 -39.521 1.00 50.66 210 ASP A O 1
ATOM 1692 N N . CYS A 1 211 ? 35.894 11.586 -40.639 1.00 42.72 211 CYS A N 1
ATOM 1693 C CA . CYS A 1 211 ? 37.195 12.239 -40.717 1.00 42.72 211 CYS A CA 1
ATOM 1694 C C . CYS A 1 211 ? 37.211 13.137 -41.959 1.00 42.72 211 CYS A C 1
ATOM 1696 O O . CYS A 1 211 ? 36.953 12.628 -43.052 1.00 42.72 211 CYS A O 1
ATOM 1698 N N . PRO A 1 212 ? 37.573 14.419 -41.835 1.00 56.81 212 PRO A N 1
ATOM 1699 C CA . PRO A 1 212 ? 38.438 15.071 -42.803 1.00 56.81 212 PRO A CA 1
ATOM 1700 C C . PRO A 1 212 ? 39.913 14.739 -42.531 1.00 56.81 212 PRO A C 1
ATOM 1702 O O . PRO A 1 212 ? 40.301 14.650 -41.341 1.00 56.81 212 PRO A O 1
#

pLDDT: mean 70.28, std 25.35, range [27.52, 98.38]